Protein AF-A0AAE1J2C3-F1 (afdb_monomer)

Solvent-accessible surface area (backbone atoms only — not comparable to full-atom values): 15989 Å² total; per-residue (Å²): 109,57,70,60,51,38,52,48,49,71,73,50,38,67,84,69,58,49,72,70,58,52,49,53,52,50,54,53,38,38,56,50,36,50,54,48,58,43,59,73,35,45,70,59,51,30,70,77,40,58,77,40,72,83,44,54,66,62,52,50,53,54,50,50,51,51,34,48,44,38,51,52,32,48,52,50,47,45,72,58,40,37,78,80,40,54,82,55,47,73,79,35,46,66,30,46,56,54,26,58,37,89,63,40,55,61,68,46,23,22,52,32,44,42,51,49,43,52,43,48,74,79,42,46,86,80,44,63,95,39,40,80,53,49,63,58,52,28,44,60,37,19,75,49,89,47,39,64,26,24,19,31,14,26,42,35,52,20,50,39,35,67,37,81,82,29,56,81,81,58,55,47,65,64,54,47,49,30,46,47,51,44,53,72,71,42,58,92,45,72,57,28,36,30,20,41,32,20,32,52,28,16,53,49,30,30,57,70,62,39,42,92,62,53,92,57,86,63,55,55,63,53,47,62,68,60,52,72,49,83,71,30,49,70,32,15,25,52,43,48,42,55,60,46,50,49,70,77,66,66,42,53,79,77,46,43,97,44,72,68,45,48,55,48,50,52,53,38,52,54,50,53,64,72,45,62,80,60,38,48,48,73,68,43,52,51,49,49,53,58,49,50,56,57,58,74,67,53,132

Mean predicted aligned error: 8.45 Å

Nearest PDB structures (foldseek):
  6xte-assembly1_A  TM=6.755E-01  e=1.904E-06  Homo sapiens
  6xu2-assembly1_A  TM=6.650E-01  e=7.307E-06  Homo sapiens
  5xbk-assembly1_D  TM=5.784E-01  e=7.758E-04  Homo sapiens
  7z8r-assembly1_D  TM=4.787E-01  e=7.827E-03  Homo sapiens
  8cdj-assembly1_D  TM=4.056E-01  e=5.592E-03  Homo sapiens

Radius of gyration: 21.62 Å; Cα contacts (8 Å, |Δi|>4): 315; chains: 1; bounding box: 49×43×64 Å

Organism: NCBI:txid499986

Secondary structure (DSSP, 8-state):
-HHHHHHHHHHHGGGT--HHHHHHHHHHHHHHHHTTHHHHTHHHHHHHSGGGGG-HHHHHHHHHHHHHHHHHHHHHHHHHHGGGTHHHHHHHHHHHHHTTSTTS-HHHHHHHHHHHHHHHHH-GGG-GGGTTTHHHHHHHGGG-S-HHHHHHHHHHHHHHHHSTTS-TT--HHHHHHHHHHHHHT-SSSHHHHHHHHHHHHHHHHHHHH-GGG---TTHHHHHHHHPSP-S-HHHHHHHHHHHHHHHHTT-HHHH-SSHHHHHHHHHHHHHHHHSTTTSS-HHHHHHHHHHHHHHHT--

Sequence (299 aa):
MLKSLNACVQICGTKVLHAKLIKQIADQIKQILFQSSVFANMDKKVREEPWLWFRPESYKQELEEQIIQAASCLVTMITTLKSAFLPHIYELLPAIEALWGHECPDNVKAVAISIFNFLLSDYPQKLERYYDTYPMIVMDLCYSQSPQLQREAARGIGLCATHSKLMPNFDALVFLDGLNFVIDSGRQSEERAMAYDAVVSAFGKIIEYRRHMIHTPQMLPLRLKSLPLRNGFKEAKSANAQLGLPFERYDWDLLGRNDKSLSKAIKICKKILSIRDNLATDATIGLIKSWLSKVEAKP

Structure (mmCIF, N/CA/C/O backbone):
data_AF-A0AAE1J2C3-F1
#
_entry.id   AF-A0AAE1J2C3-F1
#
loop_
_atom_site.group_PDB
_atom_site.id
_atom_site.type_symbol
_atom_site.label_atom_id
_atom_site.label_alt_id
_atom_site.label_comp_id
_atom_site.label_asym_id
_atom_site.label_entity_id
_atom_site.label_seq_id
_atom_site.pdbx_PDB_ins_code
_atom_site.Cartn_x
_atom_site.Cartn_y
_atom_site.Cartn_z
_atom_site.occupancy
_atom_site.B_iso_or_equiv
_atom_site.auth_seq_id
_atom_site.auth_comp_id
_atom_site.auth_asym_id
_atom_site.auth_atom_id
_atom_site.pdbx_PDB_model_num
ATOM 1 N N . MET A 1 1 ? -0.501 -5.202 24.449 1.00 64.00 1 MET A N 1
ATOM 2 C CA . MET A 1 1 ? -1.167 -6.506 24.216 1.00 64.00 1 MET A CA 1
ATOM 3 C C . MET A 1 1 ? -1.189 -6.888 22.732 1.00 64.00 1 MET A C 1
ATOM 5 O O . MET A 1 1 ? -0.674 -7.949 22.404 1.00 64.00 1 MET A O 1
ATOM 9 N N . LEU A 1 2 ? -1.684 -6.031 21.823 1.00 77.25 2 LEU A N 1
ATOM 10 C CA . LEU A 1 2 ? -1.739 -6.318 20.373 1.00 77.25 2 LEU A CA 1
ATOM 11 C C . LEU A 1 2 ? -0.367 -6.586 19.732 1.00 77.25 2 LEU A C 1
ATOM 13 O O . LEU A 1 2 ? -0.240 -7.520 18.948 1.00 77.25 2 LEU A O 1
ATOM 17 N N . LYS A 1 3 ? 0.678 -5.835 20.114 1.00 76.44 3 LYS A N 1
ATOM 18 C CA . LYS A 1 3 ? 2.069 -6.096 19.682 1.00 76.44 3 LYS A CA 1
ATOM 19 C C . LYS A 1 3 ? 2.519 -7.532 20.010 1.00 76.44 3 LYS A C 1
ATOM 21 O O . LYS A 1 3 ? 3.082 -8.212 19.159 1.00 76.44 3 LYS A O 1
ATOM 26 N N . SER A 1 4 ? 2.210 -8.014 21.215 1.00 79.19 4 SER A N 1
ATOM 27 C CA . SER A 1 4 ? 2.535 -9.377 21.658 1.00 79.19 4 SER A CA 1
ATOM 28 C C . SER A 1 4 ? 1.715 -10.433 20.913 1.00 79.19 4 SER A C 1
ATOM 30 O O . SER A 1 4 ? 2.277 -11.431 20.479 1.00 79.19 4 SER A O 1
ATOM 32 N N . LEU A 1 5 ? 0.416 -10.189 20.692 1.00 79.88 5 LEU A N 1
ATOM 33 C CA . LEU A 1 5 ? -0.428 -11.074 19.882 1.00 79.88 5 LEU A CA 1
ATOM 34 C C . LEU A 1 5 ? 0.107 -11.196 18.450 1.00 79.88 5 LEU A C 1
ATOM 36 O O . LEU A 1 5 ? 0.192 -12.299 17.921 1.00 79.88 5 LEU A O 1
ATOM 40 N N . ASN A 1 6 ? 0.515 -10.077 17.847 1.00 80.69 6 ASN A N 1
ATOM 41 C CA . ASN A 1 6 ? 1.089 -10.044 16.505 1.00 80.69 6 ASN A CA 1
ATOM 42 C C . ASN A 1 6 ? 2.335 -10.947 16.406 1.00 80.69 6 ASN A C 1
ATOM 44 O O . ASN A 1 6 ? 2.418 -11.796 15.518 1.00 80.69 6 ASN A O 1
ATOM 48 N N . ALA A 1 7 ? 3.246 -10.847 17.380 1.00 79.38 7 ALA A N 1
ATOM 49 C CA . ALA A 1 7 ? 4.414 -11.724 17.469 1.00 79.38 7 ALA A CA 1
ATOM 50 C C . ALA A 1 7 ? 4.022 -13.203 17.652 1.00 79.38 7 ALA A C 1
ATOM 52 O O . ALA A 1 7 ? 4.566 -14.075 16.976 1.00 79.38 7 ALA A O 1
ATOM 53 N N . CYS A 1 8 ? 3.038 -13.501 18.507 1.00 80.00 8 CYS A N 1
ATOM 54 C CA . CYS A 1 8 ? 2.544 -14.867 18.691 1.00 80.00 8 CYS A CA 1
ATOM 55 C C . CYS A 1 8 ? 1.971 -15.454 17.394 1.00 80.00 8 CYS A C 1
ATOM 57 O O . CYS A 1 8 ? 2.268 -16.597 17.065 1.00 80.00 8 CYS A O 1
ATOM 59 N N . VAL A 1 9 ? 1.195 -14.683 16.627 1.00 80.69 9 VAL A N 1
ATOM 60 C CA . VAL A 1 9 ? 0.644 -15.135 15.338 1.00 80.69 9 VAL A CA 1
ATOM 61 C C . VAL A 1 9 ? 1.769 -15.478 14.360 1.00 80.69 9 VAL A C 1
ATOM 63 O O . VAL A 1 9 ? 1.703 -16.521 13.710 1.00 80.69 9 VAL A O 1
ATOM 66 N N . GLN A 1 10 ? 2.814 -14.645 14.281 1.00 80.19 10 GLN A N 1
ATOM 67 C CA . GLN A 1 10 ? 3.972 -14.891 13.411 1.00 80.19 10 GLN A CA 1
ATOM 68 C C . GLN A 1 10 ? 4.721 -16.178 13.776 1.00 80.19 10 GLN A C 1
ATOM 70 O O . GLN A 1 10 ? 5.149 -16.902 12.881 1.00 80.19 10 GLN A O 1
ATOM 75 N N . ILE A 1 11 ? 4.854 -16.479 15.072 1.00 80.25 11 ILE A N 1
ATOM 76 C CA . ILE A 1 11 ? 5.558 -17.674 15.560 1.00 80.25 11 ILE A CA 1
ATOM 77 C C . ILE A 1 11 ? 4.700 -18.934 15.390 1.00 80.25 11 ILE A C 1
ATOM 79 O O . ILE A 1 11 ? 5.178 -19.967 14.926 1.00 80.25 11 ILE A O 1
ATOM 83 N N . CYS A 1 12 ? 3.432 -18.870 15.791 1.00 76.31 12 CYS A N 1
ATOM 84 C CA . CYS A 1 12 ? 2.574 -20.044 15.914 1.00 76.31 12 CYS A CA 1
ATOM 85 C C . CYS A 1 12 ? 1.950 -20.495 14.582 1.00 76.31 12 CYS A C 1
ATOM 87 O O . CYS A 1 12 ? 1.648 -21.680 14.409 1.00 76.31 12 CYS A O 1
ATOM 89 N N . GLY A 1 13 ? 1.750 -19.569 13.639 1.00 70.19 13 GLY A N 1
ATOM 90 C CA . GLY A 1 13 ? 1.170 -19.857 12.330 1.00 70.19 13 GLY A CA 1
ATOM 91 C C . GLY A 1 13 ? -0.196 -20.558 12.385 1.00 70.19 13 GLY A C 1
ATOM 92 O O . GLY A 1 13 ? -0.950 -20.458 13.354 1.00 70.19 13 GLY A O 1
ATOM 93 N N . THR A 1 14 ? -0.519 -21.312 11.332 1.00 67.88 14 THR A N 1
ATOM 94 C CA . THR A 1 14 ? -1.789 -22.054 11.203 1.00 67.88 14 THR A CA 1
ATOM 95 C C . THR A 1 14 ? -1.879 -23.302 12.086 1.00 67.88 14 THR A C 1
ATOM 97 O O . THR A 1 14 ? -2.953 -23.884 12.199 1.00 67.88 14 THR A O 1
ATOM 100 N N . LYS A 1 15 ? -0.778 -23.738 12.716 1.00 66.50 15 LYS A N 1
ATOM 101 C CA . LYS A 1 15 ? -0.728 -25.002 13.474 1.00 66.50 15 LYS A CA 1
ATOM 102 C C . LYS A 1 15 ? -1.338 -24.912 14.876 1.00 66.50 15 LYS A C 1
ATOM 104 O O . LYS A 1 15 ? -1.680 -25.943 15.441 1.00 66.50 15 LYS A O 1
ATOM 109 N N . VAL A 1 16 ? -1.467 -23.707 15.433 1.00 69.56 16 VAL A N 1
ATOM 110 C CA . VAL A 1 16 ? -1.933 -23.489 16.820 1.00 69.56 16 VAL A CA 1
ATOM 111 C C . VAL A 1 16 ? -3.261 -22.724 16.866 1.00 69.56 16 VAL A C 1
ATOM 113 O O . VAL A 1 16 ? -4.071 -22.915 17.775 1.00 69.56 16 VAL A O 1
ATOM 116 N N . LEU A 1 17 ? -3.516 -21.865 15.876 1.00 78.12 17 LEU A N 1
ATOM 117 C CA . LEU A 1 17 ? -4.711 -21.027 15.823 1.00 78.12 17 LEU A CA 1
ATOM 118 C C . LEU A 1 17 ? -5.870 -21.790 15.171 1.00 78.12 17 LEU A C 1
ATOM 120 O O . LEU A 1 17 ? -5.942 -21.928 13.953 1.00 78.12 17 LEU A O 1
ATOM 124 N N . HIS A 1 18 ? -6.794 -22.281 15.993 1.00 82.38 18 HIS A N 1
ATOM 125 C CA . HIS A 1 18 ? -8.026 -22.922 15.534 1.00 82.38 18 HIS A CA 1
ATOM 126 C C . HIS A 1 18 ? -9.101 -21.878 15.174 1.00 82.38 18 HIS A C 1
ATOM 128 O O . HIS A 1 18 ? -9.080 -20.745 15.657 1.00 82.38 18 HIS A O 1
ATOM 134 N N . ALA A 1 19 ? -10.079 -22.269 14.348 1.00 84.56 19 ALA A N 1
ATOM 135 C CA . ALA A 1 19 ? -11.050 -21.358 13.724 1.00 84.56 19 ALA A CA 1
ATOM 136 C C . ALA A 1 19 ? -11.801 -20.438 14.709 1.00 84.56 19 ALA A C 1
ATOM 138 O O . ALA A 1 19 ? -12.018 -19.264 14.418 1.00 84.56 19 ALA A O 1
ATOM 139 N N . LYS A 1 20 ? -12.159 -20.941 15.900 1.00 87.31 20 LYS A N 1
ATOM 140 C CA . LYS A 1 20 ? -12.839 -20.144 16.936 1.00 87.31 20 LYS A CA 1
ATOM 141 C C . LYS A 1 20 ? -11.983 -18.966 17.410 1.00 87.31 20 LYS A C 1
ATOM 143 O O . LYS A 1 20 ? -12.488 -17.852 17.500 1.00 87.31 20 LYS A O 1
ATOM 148 N N . LEU A 1 21 ? -10.701 -19.207 17.680 1.00 87.06 21 LEU A N 1
ATOM 149 C CA . LEU A 1 21 ? -9.776 -18.172 18.134 1.00 87.06 21 LEU A CA 1
ATOM 150 C C . LEU A 1 21 ? -9.480 -17.163 17.018 1.00 87.06 21 LEU A C 1
ATOM 152 O O . LEU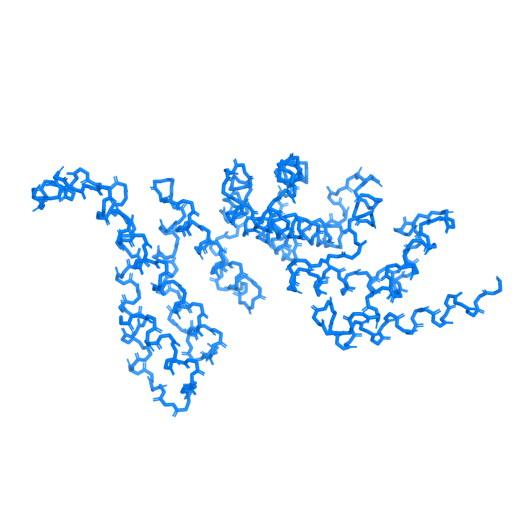 A 1 21 ? -9.452 -15.964 17.274 1.00 87.06 21 LEU A O 1
ATOM 156 N N . ILE A 1 22 ? -9.337 -17.632 15.773 1.00 87.88 22 ILE A N 1
ATOM 157 C CA . ILE A 1 22 ? -9.179 -16.755 14.603 1.00 87.88 22 ILE A CA 1
ATOM 158 C C . ILE A 1 22 ? -10.358 -15.783 14.497 1.00 87.88 22 ILE A C 1
ATOM 160 O O . ILE A 1 22 ? -10.146 -14.579 14.356 1.00 87.88 22 ILE A O 1
ATOM 164 N N . LYS A 1 23 ? -11.588 -16.296 14.625 1.00 90.19 23 LYS A N 1
ATOM 165 C CA . LYS A 1 23 ? -12.796 -15.472 14.606 1.00 90.19 23 LYS A CA 1
ATOM 166 C C . LYS A 1 23 ? -12.813 -14.455 15.750 1.00 90.19 23 LYS A C 1
ATOM 168 O O . LYS A 1 23 ? -13.043 -13.282 15.500 1.00 90.19 23 LYS A O 1
ATOM 173 N N . GLN A 1 24 ? -12.507 -14.874 16.978 1.00 90.38 24 GLN A N 1
ATOM 174 C CA . GLN A 1 24 ? -12.466 -13.966 18.133 1.00 90.38 24 GLN A CA 1
ATOM 175 C C . GLN A 1 24 ? -11.455 -12.828 17.950 1.00 90.38 24 GLN A C 1
ATOM 177 O O . GLN A 1 24 ? -11.756 -11.681 18.273 1.00 90.38 24 GLN A O 1
ATOM 182 N N . ILE A 1 25 ? -10.272 -13.129 17.406 1.00 89.62 25 ILE A N 1
ATOM 183 C CA . ILE A 1 25 ? -9.263 -12.110 17.099 1.00 89.62 25 ILE A CA 1
ATOM 184 C C . ILE A 1 25 ? -9.780 -11.164 16.009 1.00 89.62 25 ILE A C 1
ATOM 186 O O . ILE A 1 25 ? -9.649 -9.951 16.149 1.00 89.62 25 ILE A O 1
ATOM 190 N N . ALA A 1 26 ? -10.394 -11.694 14.946 1.00 91.50 26 ALA A N 1
ATOM 191 C CA . ALA A 1 26 ? -10.982 -10.875 13.888 1.00 91.50 26 ALA A CA 1
ATOM 192 C C . ALA A 1 26 ? -12.079 -9.939 14.430 1.00 91.50 26 ALA A C 1
ATOM 194 O O . ALA A 1 26 ? -12.071 -8.753 14.108 1.00 91.50 26 ALA A O 1
ATOM 195 N N . ASP A 1 27 ? -12.960 -10.436 15.301 1.00 92.81 27 ASP A N 1
ATOM 196 C CA . ASP A 1 27 ? -14.026 -9.649 15.931 1.00 92.81 27 ASP A CA 1
ATOM 197 C C . ASP A 1 27 ? -13.460 -8.522 16.812 1.00 92.81 27 ASP A C 1
ATOM 199 O O . ASP A 1 27 ? -13.941 -7.389 16.760 1.00 92.81 27 ASP A O 1
ATOM 203 N N . GLN A 1 28 ? -12.399 -8.792 17.579 1.00 92.19 28 GLN A N 1
ATOM 204 C CA . GLN A 1 28 ? -11.732 -7.769 18.392 1.00 92.19 28 GLN A CA 1
ATOM 205 C C . GLN A 1 28 ? -11.022 -6.717 17.539 1.00 92.19 28 GLN A C 1
ATOM 207 O O . GLN A 1 28 ? -11.162 -5.522 17.797 1.00 92.19 28 GLN A O 1
ATOM 212 N N . ILE A 1 29 ? -10.297 -7.137 16.496 1.00 93.25 29 ILE A N 1
ATOM 213 C CA . ILE A 1 29 ? -9.680 -6.211 15.539 1.00 93.25 29 ILE A CA 1
ATOM 214 C C . ILE A 1 29 ? -10.763 -5.317 14.938 1.00 93.25 29 ILE A C 1
ATOM 216 O O . ILE A 1 29 ? -10.628 -4.098 14.959 1.00 93.25 29 ILE A O 1
ATOM 220 N N . LYS A 1 30 ? -11.868 -5.905 14.468 1.00 94.19 30 LYS A N 1
ATOM 221 C CA . LYS A 1 30 ? -13.004 -5.176 13.897 1.00 94.19 30 LYS A CA 1
ATOM 222 C C . LYS A 1 30 ? -13.529 -4.097 14.842 1.00 94.19 30 LYS A C 1
ATOM 224 O O . LYS A 1 30 ? -13.723 -2.964 14.411 1.00 94.19 30 LYS A O 1
ATOM 229 N N . GLN A 1 31 ? -13.742 -4.436 16.115 1.00 93.88 31 GLN A N 1
ATOM 230 C CA . GLN A 1 31 ? -14.214 -3.485 17.124 1.00 93.88 31 GLN A CA 1
ATOM 231 C C . GLN A 1 31 ? -13.257 -2.303 17.293 1.00 93.88 31 GLN A C 1
ATOM 233 O O . GLN A 1 31 ? -13.716 -1.164 17.319 1.00 93.88 31 GLN A O 1
ATOM 238 N N . ILE A 1 32 ? -11.948 -2.559 17.352 1.00 94.56 32 ILE A N 1
ATOM 239 C CA . ILE A 1 32 ? -10.935 -1.502 17.482 1.00 94.56 32 ILE A CA 1
ATOM 240 C C . ILE A 1 32 ? -10.923 -0.610 16.237 1.00 94.56 32 ILE A C 1
ATOM 242 O O . ILE A 1 32 ? -10.939 0.609 16.359 1.00 94.56 32 ILE A O 1
ATOM 246 N N . LEU A 1 33 ? -10.957 -1.188 15.031 1.00 94.69 33 LEU A N 1
ATOM 247 C CA . LEU A 1 33 ? -10.963 -0.402 13.792 1.00 94.69 33 LEU A CA 1
ATOM 248 C C . LEU A 1 33 ? -12.193 0.516 13.687 1.00 94.69 33 LEU A C 1
ATOM 250 O O . LEU A 1 33 ? -12.074 1.648 13.220 1.00 94.69 33 LEU A O 1
ATOM 254 N N . PHE A 1 34 ? -13.358 0.082 14.180 1.00 93.81 34 PHE A N 1
ATOM 255 C CA . PHE A 1 34 ? -14.555 0.930 14.224 1.00 93.81 34 PHE A CA 1
ATOM 256 C C . PHE A 1 34 ? -14.435 2.133 15.160 1.00 93.81 34 PHE A C 1
ATOM 258 O O . PHE A 1 34 ? -15.178 3.097 14.989 1.00 93.81 34 PHE A O 1
ATOM 265 N N . GLN A 1 35 ? -13.486 2.139 16.097 1.00 93.00 35 GLN A N 1
ATOM 266 C CA . GLN A 1 35 ? -13.240 3.314 16.932 1.00 93.00 35 GLN A CA 1
ATOM 267 C C . GLN A 1 35 ? -12.685 4.501 16.127 1.00 93.00 35 GLN A C 1
ATOM 269 O O . GLN A 1 35 ? -12.738 5.627 16.611 1.00 93.00 35 GLN A O 1
ATOM 274 N N . SER A 1 36 ? -12.254 4.302 14.875 1.00 91.69 36 SER A N 1
ATOM 275 C CA . SER A 1 36 ? -11.912 5.397 13.951 1.00 91.69 36 SER A CA 1
ATOM 276 C C . SER A 1 36 ? -13.032 6.424 13.768 1.00 91.69 36 SER A C 1
ATOM 278 O O . SER A 1 36 ? -12.753 7.605 13.569 1.00 91.69 36 SER A O 1
ATOM 280 N N . SER A 1 37 ? -14.304 6.034 13.926 1.00 91.31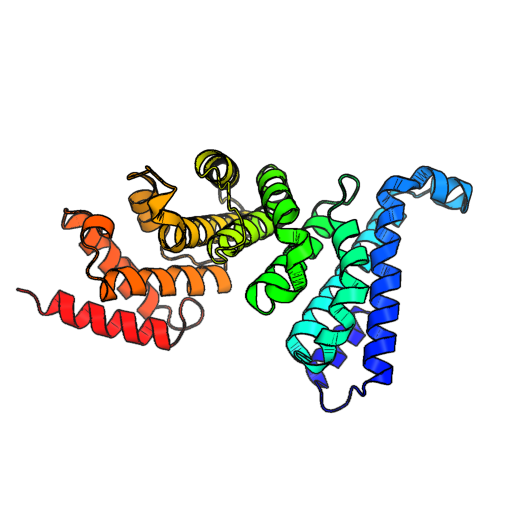 37 SER A N 1
ATOM 281 C CA . SER A 1 37 ? -15.427 6.977 13.866 1.00 91.31 37 SER A CA 1
ATOM 282 C C . SER A 1 37 ? -15.355 8.066 14.941 1.00 91.31 37 SER A C 1
ATOM 284 O O . SER A 1 37 ? -16.024 9.091 14.815 1.00 91.31 37 SER A O 1
ATOM 286 N N . VAL A 1 38 ? -14.579 7.853 16.010 1.00 91.00 38 VAL A N 1
ATOM 287 C CA . VAL A 1 38 ? -14.370 8.840 17.074 1.00 91.00 38 VAL A CA 1
ATOM 288 C C . VAL A 1 38 ? -13.601 10.057 16.563 1.00 91.00 38 VAL A C 1
ATOM 290 O O . VAL A 1 38 ? -13.899 11.157 17.018 1.00 91.00 38 VAL A O 1
ATOM 293 N N . PHE A 1 39 ? -12.711 9.915 15.570 1.00 91.19 39 PHE A N 1
ATOM 294 C CA . PHE A 1 39 ? -12.017 11.069 14.981 1.00 91.19 39 PHE A CA 1
ATOM 295 C C . PHE A 1 39 ? -13.005 12.100 14.419 1.00 91.19 39 PHE A C 1
ATOM 297 O O . PHE A 1 39 ? -12.871 13.287 14.703 1.00 91.19 39 PHE A O 1
ATOM 304 N N . ALA A 1 40 ? -14.054 11.634 13.733 1.00 88.94 40 ALA A N 1
ATOM 305 C CA . ALA A 1 40 ? -15.118 12.481 13.187 1.00 88.94 40 ALA A CA 1
ATOM 306 C C . ALA A 1 40 ? -16.164 12.928 14.226 1.00 88.94 40 ALA A C 1
ATOM 308 O O . ALA A 1 40 ? -16.915 13.867 13.989 1.00 88.94 40 ALA A O 1
ATOM 309 N N . ASN A 1 41 ? -16.258 12.240 15.367 1.00 91.25 41 ASN A N 1
ATOM 310 C CA . ASN A 1 41 ? -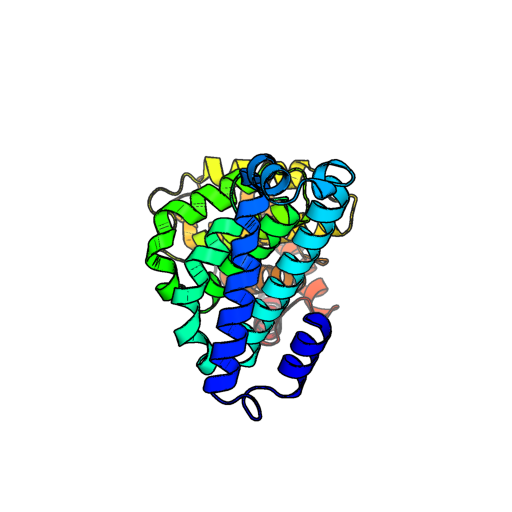17.314 12.444 16.363 1.00 91.25 41 ASN A CA 1
ATOM 311 C C . ASN A 1 41 ? -16.753 12.821 17.740 1.00 91.25 41 ASN A C 1
ATOM 313 O O . ASN A 1 41 ? -17.365 12.509 18.766 1.00 91.25 41 ASN A O 1
ATOM 317 N N . MET A 1 42 ? -15.597 13.488 17.777 1.00 88.81 42 MET A N 1
ATOM 318 C CA . MET A 1 42 ? -14.905 13.789 19.031 1.00 88.81 42 MET A CA 1
ATOM 319 C C . MET A 1 42 ? -15.783 14.611 19.982 1.00 88.81 42 MET A C 1
ATOM 321 O O . MET A 1 42 ? -15.840 14.310 21.169 1.00 88.81 42 MET A O 1
ATOM 325 N N . ASP A 1 43 ? -16.563 15.562 19.467 1.00 89.19 43 ASP A N 1
ATOM 326 C CA . ASP A 1 43 ? -17.493 16.354 20.283 1.00 89.19 43 ASP A CA 1
ATOM 327 C C . ASP A 1 43 ? -18.557 15.491 20.963 1.00 89.19 43 ASP A C 1
ATOM 329 O O . ASP A 1 43 ? -18.917 15.712 22.120 1.00 89.19 43 ASP A O 1
ATOM 333 N N . LYS A 1 44 ? -19.069 14.480 20.252 1.00 91.50 44 LYS A N 1
ATOM 334 C CA . LYS A 1 44 ? -20.006 13.515 20.831 1.00 91.50 44 LYS A CA 1
ATOM 335 C C . LYS A 1 44 ? -19.313 12.701 21.922 1.00 91.50 44 LYS A C 1
ATOM 337 O O . LYS A 1 44 ? -19.890 12.527 22.990 1.00 91.50 44 LYS A O 1
ATOM 342 N N . LYS A 1 45 ? -18.072 12.272 21.682 1.00 90.94 45 LYS A N 1
ATOM 343 C CA . LYS A 1 45 ? -17.287 11.503 22.649 1.00 90.94 45 LYS A CA 1
ATOM 344 C C . LYS A 1 45 ? -16.983 12.306 23.916 1.00 90.94 45 LYS A C 1
ATOM 346 O O . LYS A 1 45 ? -17.141 11.779 25.008 1.00 90.94 45 LYS A O 1
ATOM 351 N N . VAL A 1 46 ? -16.640 13.588 23.789 1.00 91.38 46 VAL A N 1
ATOM 352 C CA . VAL A 1 46 ? -16.433 14.498 24.929 1.00 91.38 46 VAL A CA 1
ATOM 353 C C . VAL A 1 46 ? -17.731 14.719 25.711 1.00 91.38 46 VAL A C 1
ATOM 355 O O . VAL A 1 46 ? -17.692 14.812 26.932 1.00 91.38 46 VAL A O 1
ATOM 358 N N . ARG A 1 47 ? -18.897 14.760 25.052 1.00 92.00 47 ARG A N 1
ATOM 359 C CA . ARG A 1 47 ? -20.189 14.817 25.765 1.00 92.00 47 ARG A CA 1
ATOM 360 C C . ARG A 1 47 ? -20.467 13.554 26.584 1.00 92.00 47 ARG A C 1
ATOM 362 O O . ARG A 1 47 ? -20.989 13.661 27.688 1.00 92.00 47 ARG A O 1
ATOM 369 N N . GLU A 1 48 ? -20.145 12.381 26.043 1.00 92.44 48 GLU A N 1
ATOM 370 C CA . GLU A 1 48 ? -20.324 11.090 26.726 1.00 92.44 48 GLU A CA 1
ATOM 371 C C . GLU A 1 48 ? -19.304 10.885 27.856 1.00 92.44 48 GLU A C 1
ATOM 373 O O . GLU A 1 48 ? -19.634 10.340 28.908 1.00 92.44 48 GLU A O 1
ATOM 378 N N . GLU A 1 49 ? -18.075 11.360 27.662 1.00 91.44 49 GLU A N 1
ATOM 379 C CA . GLU A 1 49 ? -16.961 11.243 28.600 1.00 91.44 49 GLU A CA 1
ATOM 380 C C . GLU A 1 49 ? -16.335 12.626 28.853 1.00 91.44 49 GLU A C 1
ATOM 382 O O . GLU A 1 49 ? -15.285 12.946 28.289 1.00 91.44 49 GLU A O 1
ATOM 387 N N . PRO A 1 50 ? -16.947 13.460 29.724 1.00 91.56 50 PRO A N 1
ATOM 388 C CA . PRO A 1 50 ? -16.533 14.848 29.919 1.00 91.56 50 PRO A CA 1
ATOM 389 C C . PRO A 1 50 ? -15.047 15.009 30.220 1.00 91.56 50 PRO A C 1
ATOM 391 O O . PRO A 1 50 ? -14.408 15.877 29.651 1.00 91.56 50 PRO A O 1
ATOM 394 N N . TRP A 1 51 ? -14.447 14.141 31.034 1.00 88.19 51 TRP A N 1
ATOM 395 C CA . TRP A 1 51 ? -13.024 14.217 31.388 1.00 88.19 51 TRP A CA 1
ATOM 396 C C . TRP A 1 51 ? -12.059 14.250 30.178 1.00 88.19 51 TRP A C 1
ATOM 398 O O . TRP A 1 51 ? -10.934 14.730 30.317 1.00 88.19 51 TRP A O 1
ATOM 408 N N . LEU A 1 52 ? -12.482 13.815 28.984 1.00 89.88 52 LEU A N 1
ATOM 409 C CA . LEU A 1 52 ? -11.694 13.931 27.754 1.00 89.88 52 LEU A CA 1
ATOM 410 C C . LEU A 1 52 ? -11.452 15.377 27.312 1.00 89.88 52 LEU A C 1
ATOM 412 O O . LEU A 1 52 ? -10.462 15.624 26.624 1.00 89.88 52 LEU A O 1
ATOM 416 N N . TRP A 1 53 ? -12.293 16.339 27.717 1.00 87.75 53 TRP A N 1
ATOM 417 C CA . TRP A 1 53 ? -12.112 17.752 27.359 1.00 87.75 53 TRP A CA 1
ATOM 418 C C . TRP A 1 53 ? -10.747 18.293 27.806 1.00 87.75 53 TRP A C 1
ATOM 420 O O . TRP A 1 53 ? -10.193 19.175 27.155 1.00 87.75 53 TRP A O 1
ATOM 430 N N . PHE A 1 54 ? -10.175 17.733 28.878 1.00 89.50 54 PHE A N 1
ATOM 431 C CA . PHE A 1 54 ? -8.867 18.125 29.397 1.00 89.50 54 PHE A CA 1
ATOM 432 C C . PHE A 1 54 ? -7.691 17.626 28.545 1.00 89.50 54 PHE A C 1
ATOM 434 O O . PHE A 1 54 ? -6.608 18.205 28.617 1.00 89.50 54 PHE A O 1
ATOM 441 N N . ARG A 1 55 ? -7.852 16.521 27.797 1.00 90.62 55 ARG A N 1
ATOM 442 C CA . ARG A 1 55 ? -6.766 15.867 27.036 1.00 90.62 55 ARG A CA 1
ATOM 443 C C . ARG A 1 55 ? -7.243 15.236 25.716 1.00 90.62 55 ARG A C 1
ATOM 445 O O . ARG A 1 55 ? -6.953 14.063 25.465 1.00 90.62 55 ARG A O 1
ATOM 452 N N . PRO A 1 56 ? -7.929 15.988 24.840 1.00 87.00 56 PRO A N 1
ATOM 453 C CA . PRO A 1 56 ? -8.488 15.425 23.615 1.00 87.00 56 PRO A CA 1
ATOM 454 C C . PRO A 1 56 ? -7.397 14.906 22.668 1.00 87.00 56 PRO A C 1
ATOM 456 O O . PRO A 1 56 ? -7.574 13.866 22.043 1.00 87.00 56 PRO A O 1
ATOM 459 N N . GLU A 1 57 ? -6.251 15.589 22.603 1.00 89.38 57 GLU A N 1
ATOM 460 C CA . GLU A 1 57 ? -5.155 15.225 21.701 1.00 89.38 57 GLU A CA 1
ATOM 461 C C . GLU A 1 57 ? -4.420 13.953 22.143 1.00 89.38 57 GLU A C 1
ATOM 463 O O . GLU A 1 57 ? -4.179 13.068 21.329 1.00 89.38 57 GLU A O 1
ATOM 468 N N . SER A 1 58 ? -4.147 13.808 23.446 1.00 91.69 58 SER A N 1
ATOM 469 C CA . SER A 1 58 ? -3.547 12.583 24.004 1.00 91.69 58 SER A CA 1
ATOM 470 C C . SER A 1 58 ? -4.420 11.367 23.705 1.00 91.69 58 SER A C 1
ATOM 472 O O . SER A 1 58 ? -3.923 10.329 23.283 1.00 91.69 58 SER A O 1
ATOM 474 N N . TYR A 1 59 ? -5.737 11.514 23.868 1.00 92.25 59 TYR A N 1
ATOM 475 C CA . TYR A 1 59 ? -6.679 10.443 23.572 1.00 92.25 59 TYR A CA 1
ATOM 476 C C . TYR A 1 59 ? -6.698 10.084 22.082 1.00 92.25 59 TYR A C 1
ATOM 478 O O . TYR A 1 59 ? -6.692 8.904 21.736 1.00 92.25 59 TYR A O 1
ATOM 486 N N . LYS A 1 60 ? -6.682 11.085 21.188 1.00 91.62 60 LYS A N 1
ATOM 487 C CA . LYS A 1 60 ? -6.593 10.852 19.738 1.00 91.62 60 LYS A CA 1
ATOM 488 C C . LYS A 1 60 ? -5.317 10.100 19.364 1.00 91.62 60 LYS A C 1
ATOM 490 O O . LYS A 1 60 ? -5.406 9.145 18.603 1.00 91.62 60 LYS A O 1
ATOM 495 N N . GLN A 1 61 ? -4.172 10.475 19.935 1.00 93.25 61 GLN A N 1
ATOM 496 C CA . GLN A 1 61 ? -2.888 9.809 19.692 1.00 93.25 61 GLN A CA 1
ATOM 497 C C . GLN A 1 61 ? -2.883 8.356 20.190 1.00 93.25 61 GLN A C 1
ATOM 499 O O . GLN A 1 61 ? -2.435 7.454 19.484 1.00 93.25 61 GLN A O 1
ATOM 504 N N . GLU A 1 62 ? -3.422 8.099 21.383 1.00 93.19 62 GLU A N 1
ATOM 505 C CA . GLU A 1 62 ? -3.551 6.738 21.915 1.00 93.19 62 GLU A CA 1
ATOM 506 C C . GLU A 1 62 ? -4.485 5.876 21.055 1.00 93.19 62 GLU A C 1
ATOM 508 O O . GLU A 1 62 ? -4.184 4.714 20.771 1.00 93.19 62 GLU A O 1
ATOM 513 N N . LEU A 1 63 ? -5.608 6.447 20.614 1.00 94.00 63 LEU A N 1
ATOM 514 C CA . LEU A 1 63 ? -6.563 5.786 19.731 1.00 94.00 63 LEU A CA 1
ATOM 515 C C . LEU A 1 63 ? -5.939 5.469 18.364 1.00 94.00 63 LEU A C 1
ATOM 517 O O . LEU A 1 63 ? -6.073 4.356 17.855 1.00 94.00 63 LEU A O 1
ATOM 521 N N . GLU A 1 64 ? -5.228 6.433 17.789 1.00 95.00 64 GLU A N 1
ATOM 522 C CA . GLU A 1 64 ? -4.464 6.293 16.555 1.00 95.00 64 GLU A CA 1
ATOM 523 C C . GLU A 1 64 ? -3.453 5.143 16.653 1.00 95.00 64 GLU A C 1
ATOM 525 O O . GLU A 1 64 ? -3.458 4.248 15.802 1.00 95.00 64 GLU A O 1
ATOM 530 N N . GLU A 1 65 ? -2.654 5.082 17.726 1.00 94.31 65 GLU A N 1
ATOM 531 C CA . GLU A 1 65 ? -1.698 3.989 17.926 1.00 94.31 65 GLU A CA 1
ATOM 532 C C . GLU A 1 65 ? -2.406 2.628 18.056 1.00 94.31 65 GLU A C 1
ATOM 534 O O . GLU A 1 65 ? -1.961 1.635 17.471 1.00 94.31 65 GLU A O 1
ATOM 539 N N . GLN A 1 66 ? -3.524 2.558 18.785 1.00 94.38 66 GLN A N 1
ATOM 540 C CA . GLN A 1 66 ? -4.296 1.321 18.935 1.00 94.38 66 GLN A CA 1
ATOM 541 C C . GLN A 1 66 ? -4.845 0.815 17.598 1.00 94.38 66 GLN A C 1
ATOM 543 O O . GLN A 1 66 ? -4.713 -0.376 17.292 1.00 94.38 66 GLN A O 1
ATOM 548 N N . ILE A 1 67 ? -5.401 1.709 16.778 1.00 95.19 67 ILE A N 1
ATOM 549 C CA . ILE A 1 67 ? -5.915 1.383 15.443 1.00 95.19 67 ILE A CA 1
ATOM 550 C C . ILE A 1 67 ? -4.781 0.883 14.544 1.00 95.19 67 ILE A C 1
ATOM 552 O O . ILE A 1 67 ? -4.915 -0.164 13.906 1.00 95.19 67 ILE A O 1
ATOM 556 N N . ILE A 1 68 ? -3.635 1.569 14.539 1.00 93.62 68 ILE A N 1
ATOM 557 C CA . ILE A 1 68 ? -2.463 1.178 13.744 1.00 93.62 68 ILE A CA 1
ATOM 558 C C . ILE A 1 68 ? -1.943 -0.198 14.169 1.00 93.62 68 ILE A C 1
ATOM 560 O O . ILE A 1 68 ? -1.637 -1.038 13.319 1.00 93.62 68 ILE A O 1
ATOM 564 N N . GLN A 1 69 ? -1.880 -0.478 15.473 1.00 92.38 69 GLN A N 1
ATOM 565 C CA . GLN A 1 69 ? -1.468 -1.788 15.980 1.00 92.38 69 GLN A CA 1
ATOM 566 C C . GLN A 1 69 ? -2.456 -2.897 15.594 1.00 92.38 69 GLN A C 1
ATOM 568 O O . GLN A 1 69 ? -2.025 -3.982 15.191 1.00 92.38 69 GLN A O 1
ATOM 573 N N . ALA A 1 70 ? -3.763 -2.644 15.694 1.00 93.56 70 ALA A N 1
ATOM 574 C CA . ALA A 1 70 ? -4.794 -3.606 15.307 1.00 93.56 70 ALA A CA 1
ATOM 575 C C . ALA A 1 70 ? -4.734 -3.914 13.806 1.00 93.56 70 ALA A C 1
ATOM 577 O O . ALA A 1 70 ? -4.758 -5.076 13.399 1.00 93.56 70 ALA A O 1
ATOM 578 N N . ALA A 1 71 ? -4.569 -2.884 12.982 1.00 91.75 71 ALA A N 1
ATOM 579 C CA . ALA A 1 71 ? -4.444 -3.025 11.544 1.00 91.75 71 ALA A CA 1
ATOM 580 C C . ALA A 1 71 ? -3.121 -3.705 11.124 1.00 91.75 71 ALA A C 1
ATOM 582 O O . ALA A 1 71 ? -3.112 -4.545 10.226 1.00 91.75 71 ALA A O 1
ATOM 583 N N . SER A 1 72 ? -2.013 -3.448 11.826 1.00 89.25 72 SER A N 1
ATOM 584 C CA . SER A 1 72 ? -0.762 -4.203 11.656 1.00 89.25 72 SER A CA 1
ATOM 585 C C . SER A 1 72 ? -0.945 -5.692 11.983 1.00 89.25 72 SER A C 1
ATOM 587 O O . SER A 1 72 ? -0.487 -6.559 11.236 1.00 89.25 72 SER A O 1
ATOM 589 N N . CYS A 1 73 ? -1.668 -6.004 13.065 1.00 90.00 73 CYS A N 1
ATOM 590 C CA . CYS A 1 73 ? -2.012 -7.379 13.419 1.00 90.00 73 CYS A CA 1
ATOM 591 C C . CYS A 1 73 ? -2.880 -8.037 12.334 1.00 90.00 73 CYS A C 1
ATOM 593 O O . CYS A 1 73 ? -2.622 -9.179 11.960 1.00 90.00 73 CYS A O 1
ATOM 595 N N . LEU A 1 74 ? -3.840 -7.302 11.764 1.00 90.81 74 LEU A N 1
ATOM 596 C CA . LEU A 1 74 ? -4.658 -7.769 10.646 1.00 90.81 74 LEU A CA 1
ATOM 597 C C . LEU A 1 74 ? -3.811 -8.152 9.425 1.00 90.81 74 LEU A C 1
ATOM 599 O O . LEU A 1 74 ? -3.994 -9.241 8.884 1.00 90.81 74 LEU A O 1
ATOM 603 N N . VAL A 1 75 ? -2.857 -7.308 9.016 1.00 87.69 75 VAL A N 1
ATOM 604 C CA . VAL A 1 75 ? -1.943 -7.628 7.902 1.00 87.69 75 VAL A CA 1
ATOM 605 C C . VAL A 1 75 ? -1.197 -8.932 8.178 1.00 87.69 75 VAL A C 1
ATOM 607 O O . VAL A 1 75 ? -1.191 -9.825 7.330 1.00 87.69 75 VAL A O 1
ATOM 610 N N . THR A 1 76 ? -0.634 -9.089 9.379 1.00 87.50 76 THR A N 1
ATOM 611 C CA . THR A 1 76 ? 0.038 -10.333 9.773 1.00 87.50 76 THR A CA 1
ATOM 612 C C . THR A 1 76 ? -0.901 -11.532 9.689 1.00 87.50 76 THR A C 1
ATOM 614 O O . THR A 1 76 ? -0.528 -12.553 9.111 1.00 87.50 76 THR A O 1
ATOM 617 N N . MET A 1 77 ? -2.119 -11.423 10.226 1.00 87.25 77 MET A N 1
ATOM 618 C CA . MET A 1 77 ? -3.114 -12.498 10.188 1.00 87.25 77 MET A CA 1
ATOM 619 C C . MET A 1 77 ? -3.397 -12.929 8.747 1.00 87.25 77 MET A C 1
ATOM 621 O O . MET A 1 77 ? -3.326 -14.120 8.446 1.00 87.25 77 MET A O 1
ATOM 625 N N . ILE A 1 78 ? -3.623 -11.976 7.837 1.00 86.94 78 ILE A N 1
ATOM 626 C CA . ILE A 1 78 ? -3.859 -12.270 6.419 1.00 86.94 78 ILE A CA 1
ATOM 627 C C . ILE A 1 78 ? -2.632 -12.967 5.802 1.00 86.94 78 ILE A C 1
ATOM 629 O O . ILE A 1 78 ? -2.782 -13.991 5.133 1.00 86.94 78 ILE A O 1
ATOM 633 N N . THR A 1 79 ? -1.415 -12.467 6.047 1.00 85.00 79 THR A N 1
ATOM 634 C CA . THR A 1 79 ? -0.187 -13.033 5.452 1.00 85.00 79 THR A CA 1
ATOM 635 C C . THR A 1 79 ? 0.161 -14.429 5.967 1.00 85.00 79 THR A C 1
ATOM 637 O O . THR A 1 79 ? 0.626 -15.276 5.200 1.00 85.00 79 THR A O 1
ATOM 640 N N . THR A 1 80 ? -0.064 -14.675 7.257 1.00 86.31 80 THR A N 1
ATOM 641 C CA . THR A 1 80 ? 0.368 -15.895 7.943 1.00 86.31 80 THR A CA 1
ATOM 642 C C . THR A 1 80 ? -0.668 -17.003 7.803 1.00 86.31 80 THR A C 1
ATOM 644 O O . THR A 1 80 ? -0.314 -18.156 7.563 1.00 86.31 80 THR A O 1
ATOM 647 N N . LEU A 1 81 ? -1.953 -16.664 7.929 1.00 85.06 81 LEU A N 1
ATOM 648 C CA . LEU A 1 81 ? -3.044 -17.638 7.902 1.00 85.06 81 LEU A CA 1
ATOM 649 C C . LEU A 1 81 ? -3.621 -17.846 6.499 1.00 85.06 81 LEU A C 1
ATOM 651 O O . LEU A 1 81 ? -4.213 -18.895 6.238 1.00 85.06 81 LEU A O 1
ATOM 655 N N . LYS A 1 82 ? -3.428 -16.883 5.585 1.00 85.25 82 LYS A N 1
ATOM 656 C CA . LYS A 1 82 ? -3.841 -16.955 4.176 1.00 85.25 82 LYS A CA 1
ATOM 657 C C . LYS A 1 82 ? -5.299 -17.409 4.039 1.00 85.25 82 LYS A C 1
ATOM 659 O O . LYS A 1 82 ? -6.203 -16.745 4.546 1.00 85.25 82 LYS A O 1
ATOM 664 N N . SER A 1 83 ? -5.532 -18.559 3.402 1.00 82.12 83 SER A N 1
ATOM 665 C CA . SER A 1 83 ? -6.863 -19.115 3.144 1.00 82.12 83 SER A CA 1
ATOM 666 C C . SER A 1 83 ? -7.707 -19.295 4.406 1.00 82.12 83 SER A C 1
ATOM 668 O O . SER A 1 83 ? -8.919 -19.113 4.334 1.00 82.12 83 SER A O 1
ATOM 670 N N . ALA A 1 84 ? -7.095 -19.574 5.562 1.00 84.38 84 ALA A N 1
ATOM 671 C CA . ALA A 1 84 ? -7.818 -19.747 6.821 1.00 84.38 84 ALA A CA 1
ATOM 672 C C . ALA A 1 84 ? -8.424 -18.438 7.358 1.00 84.38 84 ALA A C 1
ATOM 674 O O . ALA A 1 84 ? -9.397 -18.482 8.105 1.00 84.38 84 ALA A O 1
ATOM 675 N N . PHE A 1 85 ? -7.881 -17.277 6.975 1.00 86.06 85 PHE A N 1
ATOM 676 C CA . PHE A 1 85 ? -8.393 -15.972 7.403 1.00 86.06 85 PHE A CA 1
ATOM 677 C C . PHE A 1 85 ? -9.326 -15.321 6.373 1.00 86.06 85 PHE A C 1
ATOM 679 O O . PHE A 1 85 ? -10.132 -14.461 6.726 1.00 86.06 85 PHE A O 1
ATOM 686 N N . LEU A 1 86 ? -9.268 -15.759 5.109 1.00 83.56 86 LEU A N 1
ATOM 687 C CA . LEU A 1 86 ? -10.073 -15.206 4.013 1.00 83.56 86 LEU A CA 1
ATOM 688 C C . LEU A 1 86 ? -11.580 -15.075 4.302 1.00 83.56 86 LEU A C 1
ATOM 690 O O . LEU A 1 86 ? -12.141 -14.052 3.899 1.00 83.56 86 LEU A O 1
ATOM 694 N N . PRO A 1 87 ? -12.258 -16.030 4.976 1.00 88.69 87 PRO A N 1
ATOM 695 C CA . PRO A 1 87 ? -13.689 -15.906 5.257 1.00 88.69 87 PRO A CA 1
ATOM 696 C C . PRO A 1 87 ? -14.053 -14.665 6.084 1.00 88.69 87 PRO A C 1
ATOM 698 O O . PRO A 1 87 ? -15.141 -14.124 5.918 1.00 88.69 87 PRO A O 1
ATOM 701 N N . HIS A 1 88 ? -13.137 -14.177 6.925 1.00 89.06 88 HIS A N 1
ATOM 702 C CA . HIS A 1 88 ? -13.382 -13.058 7.838 1.00 89.06 88 HIS A CA 1
ATOM 703 C C . HIS A 1 88 ? -13.168 -11.681 7.197 1.00 89.06 88 HIS A C 1
ATOM 705 O O . HIS A 1 88 ? -13.598 -10.669 7.747 1.00 89.06 88 HIS A O 1
ATOM 711 N N . ILE A 1 89 ? -12.528 -11.614 6.024 1.00 86.81 89 ILE A N 1
ATOM 712 C CA . ILE A 1 89 ? -12.168 -10.339 5.387 1.00 86.81 89 ILE A CA 1
ATOM 713 C C . ILE A 1 89 ? -13.410 -9.510 5.059 1.00 86.81 89 ILE A C 1
ATOM 715 O O . ILE A 1 89 ? -13.426 -8.315 5.337 1.00 86.81 89 ILE A O 1
ATOM 719 N N . TYR A 1 90 ? -14.474 -10.124 4.532 1.00 87.69 90 TYR A N 1
ATOM 720 C CA . TYR A 1 90 ? -15.691 -9.386 4.172 1.00 87.69 90 TYR A CA 1
ATOM 721 C C . TYR A 1 90 ? -16.333 -8.668 5.357 1.00 87.69 90 TYR A C 1
ATOM 723 O O . TYR A 1 90 ? -16.856 -7.566 5.200 1.00 87.69 90 TYR A O 1
ATOM 731 N N . GLU A 1 91 ? -16.265 -9.272 6.541 1.00 90.00 91 GLU A N 1
ATOM 732 C CA . GLU A 1 91 ? -16.807 -8.685 7.762 1.00 90.00 91 GLU A CA 1
ATOM 733 C C . GLU A 1 91 ? -15.951 -7.530 8.292 1.00 90.00 91 GLU A C 1
ATOM 735 O O . GLU A 1 91 ? -16.471 -6.685 9.024 1.00 90.00 91 GLU A O 1
ATOM 740 N N . LEU A 1 92 ? -14.665 -7.502 7.931 1.00 92.50 92 LEU A N 1
ATOM 741 C CA . LEU A 1 92 ? -13.697 -6.478 8.316 1.00 92.50 92 LEU A CA 1
ATOM 742 C C . LEU A 1 92 ? -13.665 -5.301 7.341 1.00 92.50 92 LEU A C 1
ATOM 744 O O . LEU A 1 92 ? -13.421 -4.180 7.776 1.00 92.50 92 LEU A O 1
ATOM 748 N N . LEU A 1 93 ? -13.939 -5.522 6.051 1.00 92.38 93 LEU A N 1
ATOM 749 C CA . LEU A 1 93 ? -13.842 -4.487 5.014 1.00 92.38 93 LEU A CA 1
ATOM 750 C C . LEU A 1 93 ? -14.567 -3.170 5.360 1.00 92.38 93 LEU A C 1
ATOM 752 O O . LEU A 1 93 ? -13.941 -2.134 5.169 1.00 92.38 93 LEU A O 1
ATOM 756 N N . PRO A 1 94 ? -15.801 -3.151 5.913 1.00 92.56 94 PRO A N 1
ATOM 757 C CA . PRO A 1 94 ? -16.443 -1.892 6.306 1.00 92.56 94 PRO A CA 1
ATOM 758 C C . PRO A 1 94 ? -15.670 -1.122 7.388 1.00 92.56 94 PRO A C 1
ATOM 760 O O . PRO A 1 94 ? -15.633 0.103 7.374 1.00 92.56 94 PRO A O 1
ATOM 763 N N . ALA A 1 95 ? -15.034 -1.836 8.322 1.00 93.69 95 ALA A N 1
ATOM 764 C CA . ALA A 1 95 ? -14.231 -1.214 9.369 1.00 93.69 95 ALA A CA 1
ATOM 765 C C . ALA A 1 95 ? -12.914 -0.658 8.811 1.00 93.69 95 ALA A C 1
ATOM 767 O O . ALA A 1 95 ? -12.466 0.387 9.260 1.00 93.69 95 ALA A O 1
ATOM 768 N N . ILE A 1 96 ? -12.312 -1.333 7.823 1.00 93.88 96 ILE A N 1
ATOM 769 C CA . ILE A 1 96 ? -11.092 -0.870 7.140 1.00 93.88 96 ILE A CA 1
ATOM 770 C C . ILE A 1 96 ? -11.405 0.340 6.249 1.00 93.88 96 ILE A C 1
ATOM 772 O O . ILE A 1 96 ? -10.633 1.289 6.217 1.00 93.88 96 ILE A O 1
ATOM 776 N N . GLU A 1 97 ? -12.543 0.330 5.557 1.00 93.44 97 GLU A N 1
ATOM 777 C CA . GLU A 1 97 ? -13.021 1.454 4.745 1.00 93.44 97 GLU A CA 1
ATOM 778 C C . GLU A 1 97 ? -13.225 2.723 5.584 1.00 93.44 97 GLU A C 1
ATOM 780 O O . GLU A 1 97 ? -12.855 3.810 5.157 1.00 93.44 97 GLU A O 1
ATOM 785 N N . ALA A 1 98 ? -13.731 2.605 6.814 1.00 92.69 98 ALA A N 1
ATOM 786 C CA . ALA A 1 98 ? -13.882 3.763 7.697 1.00 92.69 98 ALA A CA 1
ATOM 787 C C . ALA A 1 98 ? -12.546 4.480 8.001 1.00 92.69 98 ALA A C 1
ATOM 789 O O . ALA A 1 98 ? -12.537 5.685 8.246 1.00 92.69 98 ALA A O 1
ATOM 790 N N . LEU A 1 99 ? -11.415 3.764 7.940 1.00 94.38 99 LEU A N 1
ATOM 791 C CA . LEU A 1 99 ? -10.090 4.279 8.306 1.00 94.38 99 LEU A CA 1
ATOM 792 C C . LEU A 1 99 ? -9.501 5.270 7.297 1.00 94.38 99 LEU A C 1
ATOM 794 O O . LEU A 1 99 ? -8.590 6.018 7.645 1.00 94.38 99 LEU A O 1
ATOM 798 N N . TRP A 1 100 ? -9.973 5.274 6.048 1.00 92.38 100 TRP A N 1
ATOM 799 C CA . TRP A 1 100 ? -9.555 6.278 5.066 1.00 92.38 100 TRP A CA 1
ATOM 800 C C . TRP A 1 100 ? -10.512 7.471 4.977 1.00 92.38 100 TRP A C 1
ATOM 802 O O . TRP A 1 100 ? -10.439 8.251 4.030 1.00 92.38 100 TRP A O 1
ATOM 812 N N . GLY A 1 101 ? -11.433 7.611 5.937 1.00 90.81 101 GLY A N 1
ATOM 813 C CA . GLY A 1 101 ? -12.335 8.757 6.013 1.00 90.81 101 GLY A CA 1
ATOM 814 C C . GLY A 1 101 ? -11.575 10.079 6.158 1.00 90.81 101 GLY A C 1
ATOM 815 O O . GLY A 1 101 ? -10.471 10.114 6.700 1.00 90.81 101 GLY A O 1
ATOM 816 N N . HIS A 1 102 ? -12.177 11.176 5.696 1.00 88.50 102 HIS A N 1
ATOM 817 C CA . HIS A 1 102 ? -11.551 12.504 5.664 1.00 88.50 102 HIS A CA 1
ATOM 818 C C . HIS A 1 102 ? -10.954 12.929 7.019 1.00 88.50 102 HIS A C 1
ATOM 820 O O . HIS A 1 102 ? -9.798 13.345 7.072 1.00 88.50 102 HIS A O 1
ATOM 826 N N . GLU A 1 103 ? -11.698 12.711 8.107 1.00 91.19 103 GLU A N 1
ATOM 827 C CA . GLU A 1 103 ? -11.317 13.070 9.482 1.00 91.19 103 GLU A CA 1
ATOM 828 C C . GLU A 1 103 ? -10.239 12.162 10.101 1.00 91.19 103 GLU A C 1
ATOM 830 O O . GLU A 1 103 ? -9.750 12.441 11.195 1.00 91.19 103 GLU A O 1
ATOM 835 N N . CYS A 1 104 ? -9.874 11.053 9.447 1.00 93.69 104 CYS A N 1
ATOM 836 C CA . CYS A 1 104 ? -8.843 10.161 9.968 1.00 93.69 104 CYS A CA 1
ATOM 837 C C . CYS A 1 104 ? -7.438 10.766 9.785 1.00 93.69 104 CYS A C 1
ATOM 839 O O . CYS A 1 104 ? -7.142 11.326 8.723 1.00 93.69 104 CYS A O 1
ATOM 841 N N . PRO A 1 105 ? -6.541 10.590 10.770 1.00 94.62 105 PRO A N 1
ATOM 842 C CA . PRO A 1 105 ? -5.133 10.947 10.636 1.00 94.62 105 PRO A CA 1
ATOM 843 C C . PRO A 1 105 ? -4.450 10.229 9.464 1.00 94.62 105 PRO A C 1
ATOM 845 O O . PRO A 1 105 ? -4.779 9.087 9.130 1.00 94.62 105 PRO A O 1
ATOM 848 N N . ASP A 1 106 ? -3.455 10.875 8.854 1.00 95.56 106 ASP A N 1
ATOM 849 C CA . ASP A 1 106 ? -2.787 10.369 7.646 1.00 95.56 106 ASP A CA 1
ATOM 850 C C . ASP A 1 106 ? -2.121 9.000 7.832 1.00 95.56 106 ASP A C 1
ATOM 852 O O . ASP A 1 106 ? -2.061 8.204 6.896 1.00 95.56 106 ASP A O 1
ATOM 856 N N . ASN A 1 107 ? -1.633 8.685 9.028 1.00 93.81 107 ASN A N 1
ATOM 857 C CA . ASN A 1 107 ? -1.051 7.377 9.316 1.00 93.81 107 ASN A CA 1
ATOM 858 C C . ASN A 1 107 ? -2.110 6.270 9.453 1.00 93.81 107 ASN A C 1
ATOM 860 O O . ASN A 1 107 ? -1.872 5.153 8.990 1.00 93.81 107 ASN A O 1
ATOM 864 N N . VAL A 1 108 ? -3.295 6.571 9.994 1.00 95.88 108 VAL A N 1
ATOM 865 C CA . VAL A 1 108 ? -4.449 5.657 9.991 1.00 95.88 108 VAL A CA 1
ATOM 866 C C . VAL A 1 108 ? -4.883 5.384 8.554 1.00 95.88 108 VAL A C 1
ATOM 868 O O . VAL A 1 108 ? -4.986 4.218 8.156 1.00 95.88 108 VAL A O 1
ATOM 871 N N . LYS A 1 109 ? -5.022 6.446 7.745 1.00 96.69 109 LYS A N 1
ATOM 872 C CA . LYS A 1 109 ? -5.304 6.337 6.306 1.00 96.69 109 LYS A CA 1
ATOM 873 C C . LYS A 1 109 ? -4.251 5.475 5.611 1.00 96.69 109 LYS A C 1
ATOM 875 O O . LYS A 1 109 ? -4.594 4.548 4.882 1.00 96.69 109 LYS A O 1
ATOM 880 N N . ALA A 1 110 ? -2.965 5.715 5.873 1.00 95.38 110 ALA A N 1
ATOM 881 C CA . ALA A 1 110 ? -1.875 4.985 5.229 1.00 95.38 110 ALA A CA 1
ATOM 882 C C . ALA A 1 110 ? -1.947 3.481 5.511 1.00 95.38 110 ALA A C 1
ATOM 884 O O . ALA A 1 110 ? -1.776 2.669 4.602 1.00 95.38 110 ALA A O 1
ATOM 885 N N . VAL A 1 111 ? -2.247 3.090 6.750 1.00 93.44 111 VAL A N 1
ATOM 886 C CA . VAL A 1 111 ? -2.384 1.674 7.102 1.00 93.44 111 VAL A CA 1
ATOM 887 C C . VAL A 1 111 ? -3.607 1.040 6.429 1.00 93.44 111 VAL A C 1
ATOM 889 O O . VAL A 1 111 ? -3.504 -0.081 5.927 1.00 93.44 111 VAL A O 1
ATOM 892 N N . ALA A 1 112 ? -4.729 1.756 6.341 1.00 95.31 112 ALA A N 1
ATOM 893 C CA . ALA A 1 112 ? -5.915 1.301 5.616 1.00 95.31 112 ALA A CA 1
ATOM 894 C C . ALA A 1 112 ? -5.609 1.019 4.139 1.00 95.31 112 ALA A C 1
ATOM 896 O O . ALA A 1 112 ? -5.871 -0.077 3.636 1.00 95.31 112 ALA A O 1
ATOM 897 N N . ILE A 1 113 ? -4.970 1.980 3.464 1.00 95.94 113 ILE A N 1
ATOM 898 C CA . ILE A 1 113 ? -4.564 1.849 2.061 1.00 95.94 113 ILE A CA 1
ATOM 899 C C . ILE A 1 113 ? -3.562 0.709 1.896 1.00 95.94 113 ILE A C 1
ATOM 901 O O . ILE A 1 113 ? -3.655 -0.041 0.928 1.00 95.94 113 ILE A O 1
ATOM 905 N N . SER A 1 114 ? -2.656 0.511 2.856 1.00 93.81 114 SER A N 1
ATOM 906 C CA . SER A 1 114 ? -1.712 -0.608 2.831 1.00 93.81 114 SER A CA 1
ATOM 907 C C . SER A 1 114 ? -2.407 -1.974 2.908 1.00 93.81 114 SER A C 1
ATOM 909 O O . SER A 1 114 ? -2.035 -2.898 2.180 1.00 93.81 114 SER A O 1
ATOM 911 N N . ILE A 1 115 ? -3.458 -2.108 3.727 1.00 92.69 115 ILE A N 1
ATOM 912 C CA . ILE A 1 115 ? -4.269 -3.334 3.779 1.00 92.69 115 ILE A CA 1
ATOM 913 C C . ILE A 1 115 ? -4.991 -3.555 2.449 1.00 92.69 115 ILE A C 1
ATOM 915 O O . ILE A 1 115 ? -4.953 -4.660 1.910 1.00 92.69 115 ILE A O 1
ATOM 919 N N . PHE A 1 116 ? -5.607 -2.516 1.885 1.00 93.62 116 PHE A N 1
ATOM 920 C CA . PHE A 1 116 ? -6.265 -2.625 0.584 1.00 93.62 116 PHE A CA 1
ATOM 921 C C . PHE A 1 116 ? -5.288 -2.980 -0.539 1.00 93.62 116 PHE A C 1
ATOM 923 O O . PHE A 1 116 ? -5.585 -3.873 -1.326 1.00 93.62 116 PHE A O 1
ATOM 930 N N . ASN A 1 117 ? -4.095 -2.381 -0.562 1.00 93.06 117 ASN A N 1
ATOM 931 C CA . ASN A 1 117 ? -3.011 -2.744 -1.476 1.00 93.06 117 ASN A CA 1
ATOM 932 C C . ASN A 1 117 ? -2.667 -4.236 -1.375 1.00 93.06 117 ASN A C 1
ATOM 934 O O . ASN A 1 117 ? -2.486 -4.916 -2.385 1.00 93.06 117 ASN A O 1
ATOM 938 N N . PHE A 1 118 ? -2.570 -4.752 -0.148 1.00 89.31 118 PHE A N 1
ATOM 939 C CA . PHE A 1 118 ? -2.287 -6.161 0.096 1.00 89.31 118 PHE A CA 1
ATOM 940 C C . PHE A 1 118 ? -3.408 -7.065 -0.439 1.00 89.31 118 PHE A C 1
ATOM 942 O O . PHE A 1 118 ? -3.152 -8.017 -1.174 1.00 89.31 118 PHE A O 1
ATOM 949 N N . LEU A 1 119 ? -4.658 -6.742 -0.105 1.00 90.06 119 LEU A N 1
ATOM 950 C CA . LEU A 1 119 ? -5.828 -7.496 -0.549 1.00 90.06 119 LEU A CA 1
ATOM 951 C C . LEU A 1 119 ? -6.004 -7.451 -2.066 1.00 90.06 119 LEU A C 1
ATOM 953 O O . LEU A 1 119 ? -6.375 -8.457 -2.659 1.00 90.06 119 LEU A O 1
ATOM 957 N N . LEU A 1 120 ? -5.716 -6.314 -2.693 1.00 89.88 120 LEU A N 1
ATOM 958 C CA . LEU A 1 120 ? -5.831 -6.152 -4.132 1.00 89.88 120 LEU A CA 1
ATOM 959 C C . LEU A 1 120 ? -4.789 -6.990 -4.884 1.00 89.88 120 LEU A C 1
ATOM 961 O O . LEU A 1 120 ? -5.123 -7.609 -5.888 1.00 89.88 120 LEU A O 1
ATOM 965 N N . SER A 1 121 ? -3.561 -7.063 -4.360 1.00 87.75 121 SER A N 1
ATOM 966 C CA . SER A 1 121 ? -2.486 -7.898 -4.913 1.00 87.75 121 SER A CA 1
ATOM 967 C C . SER A 1 121 ? -2.853 -9.384 -4.936 1.00 87.75 121 SER A C 1
ATOM 969 O O . SER A 1 121 ? -2.707 -10.041 -5.966 1.00 87.75 121 SER A O 1
ATOM 971 N N . ASP A 1 122 ? -3.332 -9.915 -3.808 1.00 84.88 122 ASP A N 1
ATOM 972 C CA . ASP A 1 122 ? -3.451 -11.367 -3.620 1.00 84.88 122 ASP A CA 1
ATOM 973 C C . ASP A 1 122 ? -4.886 -11.886 -3.828 1.00 84.88 122 ASP A C 1
ATOM 975 O O . ASP A 1 122 ? -5.092 -13.050 -4.180 1.00 84.88 122 ASP A O 1
ATOM 979 N N . TYR A 1 123 ? -5.892 -11.031 -3.617 1.00 87.12 123 TYR A N 1
ATOM 980 C CA . TYR A 1 123 ? -7.314 -11.390 -3.603 1.00 87.12 123 TYR A CA 1
ATOM 981 C C . TYR A 1 123 ? -8.216 -10.320 -4.259 1.00 87.12 123 TYR A C 1
ATOM 983 O O . TYR A 1 123 ? -9.221 -9.923 -3.656 1.00 87.12 123 TYR A O 1
ATOM 991 N N . PRO A 1 124 ? -7.928 -9.860 -5.494 1.00 87.62 124 PRO A N 1
ATOM 992 C CA . PRO A 1 124 ? -8.651 -8.753 -6.134 1.00 87.62 124 PRO A CA 1
ATOM 993 C C . PRO A 1 124 ? -10.173 -8.967 -6.189 1.00 87.62 124 PRO A C 1
ATOM 995 O O . PRO A 1 124 ? -10.945 -8.057 -5.901 1.00 87.62 124 PRO A O 1
ATOM 998 N N . GLN A 1 125 ? -10.626 -10.202 -6.425 1.00 85.69 125 GLN A N 1
ATOM 999 C CA . GLN A 1 125 ? -12.040 -10.600 -6.443 1.00 85.69 125 GLN A CA 1
ATOM 1000 C C . GLN A 1 125 ? -12.802 -10.312 -5.136 1.00 85.69 125 GLN A C 1
ATOM 1002 O O . GLN A 1 125 ? -14.028 -10.300 -5.116 1.00 85.69 125 GLN A O 1
ATOM 1007 N N . LYS A 1 126 ? -12.102 -10.108 -4.014 1.00 85.69 126 LYS A N 1
ATOM 1008 C CA . LYS A 1 126 ? -12.723 -9.741 -2.733 1.00 85.69 126 LYS A CA 1
ATOM 1009 C C . LYS A 1 126 ? -13.053 -8.253 -2.642 1.00 85.69 126 LYS A C 1
ATOM 1011 O O . LYS A 1 126 ? -13.832 -7.871 -1.773 1.00 85.69 126 LYS A O 1
ATOM 1016 N N . LEU A 1 127 ? -12.495 -7.440 -3.535 1.00 89.19 127 LEU A N 1
ATOM 1017 C CA . LEU A 1 127 ? -12.609 -5.987 -3.534 1.00 89.19 127 LEU A CA 1
ATOM 1018 C C . LEU A 1 127 ? -13.459 -5.443 -4.687 1.00 89.19 127 LEU A C 1
ATOM 1020 O O . LEU A 1 127 ? -13.435 -4.240 -4.913 1.00 89.19 127 LEU A O 1
ATOM 1024 N N . GLU A 1 128 ? -14.235 -6.276 -5.390 1.00 88.12 128 GLU A N 1
ATOM 1025 C CA . GLU A 1 128 ? -15.010 -5.831 -6.564 1.00 88.12 128 GLU A CA 1
ATOM 1026 C C . GLU A 1 128 ? -15.919 -4.628 -6.265 1.00 88.12 128 GLU A C 1
ATOM 1028 O O . GLU A 1 128 ? -16.000 -3.709 -7.074 1.00 88.12 128 GLU A O 1
ATOM 1033 N N . ARG A 1 129 ? -16.513 -4.562 -5.064 1.00 89.81 129 ARG A N 1
ATOM 1034 C CA . ARG A 1 129 ? -17.349 -3.422 -4.634 1.00 89.81 129 ARG A CA 1
ATOM 1035 C C . ARG A 1 129 ? -16.600 -2.088 -4.509 1.00 89.81 129 ARG A C 1
ATOM 1037 O O . ARG A 1 129 ? -17.234 -1.051 -4.376 1.00 89.81 129 ARG A O 1
ATOM 1044 N N . TYR A 1 130 ? -15.271 -2.123 -4.490 1.00 90.31 130 TYR A N 1
ATOM 1045 C CA . TYR A 1 130 ? -14.398 -0.961 -4.337 1.00 90.31 130 TYR A CA 1
ATOM 1046 C C . TYR A 1 130 ? -13.739 -0.537 -5.646 1.00 90.31 130 TYR A C 1
ATOM 1048 O O . TYR A 1 130 ? -12.925 0.382 -5.642 1.00 90.31 130 TYR A O 1
ATOM 1056 N N . TYR A 1 131 ? -14.043 -1.196 -6.766 1.00 87.56 131 TYR A N 1
ATOM 1057 C CA . TYR A 1 131 ? -13.351 -0.910 -8.019 1.00 87.56 131 TYR A CA 1
ATOM 1058 C C . TYR A 1 131 ? -13.604 0.501 -8.554 1.00 87.56 131 TYR A C 1
ATOM 1060 O O . TYR A 1 131 ? -12.707 1.074 -9.171 1.00 87.56 131 TYR A O 1
ATOM 1068 N N . ASP A 1 132 ? -14.760 1.085 -8.249 1.00 85.44 132 ASP A N 1
ATOM 1069 C CA . ASP A 1 132 ? -15.092 2.445 -8.677 1.00 85.44 132 ASP A CA 1
ATOM 1070 C C . ASP A 1 132 ? -14.568 3.514 -7.706 1.00 85.44 132 ASP A C 1
ATOM 1072 O O . ASP A 1 132 ? -14.225 4.620 -8.116 1.00 85.44 132 ASP A O 1
ATOM 1076 N N . THR A 1 133 ? -14.465 3.193 -6.414 1.00 89.62 133 THR A N 1
ATOM 1077 C CA . THR A 1 133 ? -14.108 4.162 -5.365 1.00 89.62 133 THR A CA 1
ATOM 1078 C C . THR A 1 133 ? -12.618 4.172 -5.044 1.00 89.62 133 THR A C 1
ATOM 1080 O O . THR A 1 133 ? -12.026 5.238 -4.888 1.00 89.62 133 THR A O 1
ATOM 1083 N N . TYR A 1 134 ? -11.981 3.002 -4.978 1.00 91.81 134 TYR A N 1
ATOM 1084 C CA . TYR A 1 134 ? -10.594 2.876 -4.538 1.00 91.81 134 TYR A CA 1
ATOM 1085 C C . TYR A 1 134 ? -9.589 3.645 -5.412 1.00 91.81 134 TYR A C 1
ATOM 1087 O O . TYR A 1 134 ? -8.755 4.344 -4.832 1.00 91.81 134 TYR A O 1
ATOM 1095 N N . PRO A 1 135 ? -9.661 3.613 -6.763 1.00 89.94 135 PRO A N 1
ATOM 1096 C CA . PRO A 1 135 ? -8.775 4.416 -7.608 1.00 89.94 135 PRO A CA 1
ATOM 1097 C C . PRO A 1 135 ? -8.859 5.918 -7.323 1.00 89.94 135 PRO A C 1
ATOM 1099 O O . PRO A 1 135 ? -7.830 6.588 -7.296 1.00 89.94 135 PRO A O 1
ATOM 1102 N N . MET A 1 136 ? -10.068 6.436 -7.087 1.00 89.31 136 MET A N 1
ATOM 1103 C CA . MET A 1 136 ? -10.286 7.854 -6.785 1.00 89.31 136 MET A CA 1
ATOM 1104 C C . MET A 1 136 ? -9.673 8.228 -5.435 1.00 89.31 136 MET A C 1
ATOM 1106 O O . MET A 1 136 ? -9.013 9.256 -5.322 1.00 89.31 136 MET A O 1
ATOM 1110 N N . ILE A 1 137 ? -9.822 7.353 -4.437 1.00 92.44 137 ILE A N 1
ATOM 1111 C CA . ILE A 1 137 ? -9.244 7.543 -3.103 1.00 92.44 137 ILE A CA 1
ATOM 1112 C C . ILE A 1 137 ? -7.715 7.597 -3.181 1.00 92.44 137 ILE A C 1
ATOM 1114 O O . ILE A 1 137 ? -7.111 8.550 -2.705 1.00 92.44 137 ILE A O 1
ATOM 1118 N N . VAL A 1 138 ? -7.059 6.605 -3.795 1.00 93.62 138 VAL A N 1
ATOM 1119 C CA . VAL A 1 138 ? -5.583 6.599 -3.852 1.00 93.62 138 VAL A CA 1
ATOM 1120 C C . VAL A 1 138 ? -5.017 7.744 -4.690 1.00 93.62 138 VAL A C 1
ATOM 1122 O O . VAL A 1 138 ? -3.884 8.146 -4.455 1.00 93.62 138 VAL A O 1
ATOM 1125 N N . MET A 1 139 ? -5.785 8.280 -5.640 1.00 90.94 139 MET A N 1
ATOM 1126 C CA . MET A 1 139 ? -5.392 9.458 -6.411 1.00 90.94 139 MET A CA 1
ATOM 1127 C C . MET A 1 139 ? -5.391 10.725 -5.551 1.00 90.94 139 MET A C 1
ATOM 1129 O O . MET A 1 139 ? -4.381 11.423 -5.515 1.00 90.94 139 MET A O 1
ATOM 1133 N N . ASP A 1 140 ? -6.466 10.977 -4.805 1.00 91.88 140 ASP A N 1
ATOM 1134 C CA . ASP A 1 140 ? -6.561 12.124 -3.892 1.00 91.88 140 ASP A CA 1
ATOM 1135 C C . ASP A 1 140 ? -5.450 12.096 -2.824 1.00 91.88 140 ASP A C 1
ATOM 1137 O O . ASP A 1 140 ? -4.765 13.087 -2.562 1.00 91.88 140 ASP A O 1
ATOM 1141 N N . LEU A 1 141 ? -5.162 10.908 -2.286 1.00 94.94 141 LEU A N 1
ATOM 1142 C CA . LEU A 1 141 ? -4.156 10.725 -1.238 1.00 94.94 141 LEU A CA 1
ATOM 1143 C C . LEU A 1 141 ? -2.707 10.958 -1.707 1.00 94.94 141 LEU A C 1
ATOM 1145 O O . LEU A 1 141 ? -1.820 11.108 -0.862 1.00 94.94 141 LEU A O 1
ATOM 1149 N N . CYS A 1 142 ? -2.437 11.041 -3.016 1.00 93.25 142 CYS A N 1
ATOM 1150 C CA . CYS A 1 142 ? -1.125 11.466 -3.514 1.00 93.25 142 CYS A CA 1
ATOM 1151 C C . CYS A 1 142 ? -0.787 12.913 -3.126 1.00 93.25 142 CYS A C 1
ATOM 1153 O O . CYS A 1 142 ? 0.392 13.226 -2.963 1.00 93.25 142 CYS A O 1
ATOM 1155 N N . TYR A 1 143 ? -1.793 13.769 -2.924 1.00 92.81 143 TYR A N 1
ATOM 1156 C CA . TYR A 1 143 ? -1.609 15.177 -2.560 1.00 92.81 143 TYR A CA 1
ATOM 1157 C C . TYR A 1 143 ? -1.408 15.410 -1.051 1.00 92.81 143 TYR A C 1
ATOM 1159 O O . TYR A 1 143 ? -1.199 16.546 -0.620 1.00 92.81 143 TYR A O 1
ATOM 1167 N N . SER A 1 144 ? -1.427 14.349 -0.234 1.00 92.94 144 SER A N 1
ATOM 1168 C CA . SER A 1 144 ? -1.097 14.433 1.195 1.00 92.94 144 SER A CA 1
ATOM 1169 C C . SER A 1 144 ? 0.345 14.913 1.413 1.00 92.94 144 SER A C 1
ATOM 1171 O O . SER A 1 144 ? 1.233 14.688 0.592 1.00 92.94 144 SER A O 1
ATOM 1173 N N . GLN A 1 145 ? 0.594 15.543 2.563 1.00 91.12 145 GLN A N 1
ATOM 1174 C CA . GLN A 1 145 ? 1.939 15.912 3.012 1.00 91.12 145 GLN A CA 1
ATOM 1175 C C . GLN A 1 145 ? 2.716 14.737 3.625 1.00 91.12 145 GLN A C 1
ATOM 1177 O O . GLN A 1 145 ? 3.943 14.810 3.738 1.00 91.12 145 GLN A O 1
ATOM 1182 N N . SER A 1 146 ? 2.019 13.665 4.020 1.00 94.31 146 SER A N 1
ATOM 1183 C CA . SER A 1 146 ? 2.594 12.480 4.656 1.00 94.31 146 SER A CA 1
ATOM 1184 C C . SER A 1 146 ? 3.312 11.598 3.627 1.00 94.31 146 SER A C 1
ATOM 1186 O O . SER A 1 146 ? 2.654 10.987 2.778 1.00 94.31 146 SER A O 1
ATOM 1188 N N . PRO A 1 147 ? 4.650 11.439 3.711 1.00 94.06 147 PRO A N 1
ATOM 1189 C CA . PRO A 1 147 ? 5.393 10.588 2.782 1.00 94.06 147 PRO A CA 1
ATOM 1190 C C . PRO A 1 147 ? 4.935 9.126 2.826 1.00 94.06 147 PRO A C 1
ATOM 1192 O O . PRO A 1 147 ? 4.916 8.440 1.804 1.00 94.06 147 PRO A O 1
ATOM 1195 N N . GLN A 1 148 ? 4.534 8.641 4.005 1.00 94.12 148 GLN A N 1
ATOM 1196 C CA . GLN A 1 148 ? 4.011 7.288 4.165 1.00 94.12 148 GLN A CA 1
ATOM 1197 C C . GLN A 1 148 ? 2.691 7.110 3.406 1.00 94.12 148 GLN A C 1
ATOM 1199 O O . GLN A 1 148 ? 2.522 6.109 2.709 1.00 94.12 148 GLN A O 1
ATOM 1204 N N . LEU A 1 149 ? 1.774 8.073 3.511 1.00 95.12 149 LEU A N 1
ATOM 1205 C CA . LEU A 1 149 ? 0.492 8.022 2.813 1.00 95.12 149 LEU A CA 1
ATOM 1206 C C . LEU A 1 149 ? 0.683 8.142 1.297 1.00 95.12 149 LEU A C 1
ATOM 1208 O O . LEU A 1 149 ? 0.152 7.314 0.559 1.00 95.12 149 LEU A O 1
ATOM 1212 N N . GLN A 1 150 ? 1.539 9.065 0.846 1.00 95.75 150 GLN A N 1
ATOM 1213 C CA . GLN A 1 150 ? 1.944 9.194 -0.560 1.00 95.75 150 GLN A CA 1
ATOM 1214 C C . GLN A 1 150 ? 2.514 7.881 -1.119 1.00 95.75 150 GLN A C 1
ATOM 1216 O O . GLN A 1 150 ? 2.187 7.475 -2.235 1.00 95.75 150 GLN A O 1
ATOM 1221 N N . ARG A 1 151 ? 3.349 7.181 -0.340 1.00 94.94 151 ARG A N 1
ATOM 1222 C CA . ARG A 1 151 ? 3.908 5.877 -0.723 1.00 94.94 151 ARG A CA 1
ATOM 1223 C C . ARG A 1 151 ? 2.814 4.832 -0.928 1.00 94.94 151 ARG A C 1
ATOM 1225 O O . ARG A 1 151 ? 2.832 4.127 -1.937 1.00 94.94 151 ARG A O 1
ATOM 1232 N N . GLU A 1 152 ? 1.886 4.692 0.018 1.00 95.75 152 GLU A N 1
ATOM 1233 C CA . GLU A 1 152 ? 0.808 3.699 -0.086 1.00 95.75 152 GLU A CA 1
ATOM 1234 C C . GLU A 1 152 ? -0.189 4.051 -1.201 1.00 95.75 152 GLU A C 1
ATOM 1236 O O . GLU A 1 152 ? -0.632 3.153 -1.919 1.00 95.75 152 GLU A O 1
ATOM 1241 N N . ALA A 1 153 ? -0.461 5.340 -1.412 1.00 95.81 153 ALA A N 1
ATOM 1242 C CA . ALA A 1 153 ? -1.246 5.858 -2.527 1.00 95.81 153 ALA A CA 1
ATOM 1243 C C . ALA A 1 153 ? -0.611 5.501 -3.883 1.00 95.81 153 ALA A C 1
ATOM 1245 O O . ALA A 1 153 ? -1.240 4.845 -4.716 1.00 95.81 153 ALA A O 1
ATOM 1246 N N . ALA A 1 154 ? 0.678 5.807 -4.072 1.00 94.75 154 ALA A N 1
ATOM 1247 C CA . ALA A 1 154 ? 1.409 5.467 -5.293 1.00 94.75 154 ALA A CA 1
ATOM 1248 C C . ALA A 1 154 ? 1.418 3.951 -5.563 1.00 94.75 154 ALA A C 1
ATOM 1250 O O . ALA A 1 154 ? 1.199 3.508 -6.695 1.00 94.75 154 ALA A O 1
ATOM 1251 N N . ARG A 1 155 ? 1.608 3.127 -4.521 1.00 94.19 155 ARG A N 1
ATOM 1252 C CA . ARG A 1 155 ? 1.495 1.661 -4.632 1.00 94.19 155 ARG A CA 1
ATOM 1253 C C . ARG A 1 155 ? 0.105 1.231 -5.103 1.00 94.19 155 ARG A C 1
ATOM 1255 O O . ARG A 1 155 ? 0.025 0.358 -5.972 1.00 94.19 155 ARG A O 1
ATOM 1262 N N . GLY A 1 156 ? -0.946 1.847 -4.564 1.00 94.00 156 GLY A N 1
ATOM 1263 C CA . GLY A 1 156 ? -2.336 1.584 -4.931 1.00 94.00 156 GLY A CA 1
ATOM 1264 C C . GLY A 1 156 ? -2.644 1.931 -6.375 1.00 94.00 156 GLY A C 1
ATOM 1265 O O . GLY A 1 156 ? -3.201 1.095 -7.083 1.00 94.00 156 GLY A O 1
ATOM 1266 N N . ILE A 1 157 ? -2.178 3.083 -6.862 1.00 92.31 157 ILE A N 1
ATOM 1267 C CA . ILE A 1 157 ? -2.284 3.456 -8.282 1.00 92.31 157 ILE A CA 1
ATOM 1268 C C . ILE A 1 157 ? -1.615 2.396 -9.165 1.00 92.31 157 ILE A C 1
ATOM 1270 O O . ILE A 1 157 ? -2.204 1.913 -10.134 1.00 92.31 157 ILE A O 1
ATOM 1274 N N . GLY A 1 158 ? -0.398 1.978 -8.801 1.00 90.62 158 GLY A N 1
ATOM 1275 C CA . GLY A 1 158 ? 0.321 0.936 -9.525 1.00 90.62 158 GLY A CA 1
ATOM 1276 C C . GLY A 1 158 ? -0.437 -0.395 -9.584 1.00 90.62 158 GLY A C 1
ATOM 1277 O O . GLY A 1 158 ? -0.424 -1.045 -10.624 1.00 90.62 158 GLY A O 1
ATOM 1278 N N . LEU A 1 159 ? -1.091 -0.809 -8.494 1.00 91.31 159 LEU A N 1
ATOM 1279 C CA . LEU A 1 159 ? -1.921 -2.022 -8.462 1.00 91.31 159 LEU A CA 1
ATOM 1280 C C . LEU A 1 159 ? -3.212 -1.860 -9.269 1.00 91.31 159 LEU A C 1
ATOM 1282 O O . LEU A 1 159 ? -3.589 -2.761 -10.011 1.00 91.31 159 LEU A O 1
ATOM 1286 N N . CYS A 1 160 ? -3.868 -0.704 -9.204 1.00 90.44 160 CYS A N 1
ATOM 1287 C CA . CYS A 1 160 ? -5.049 -0.441 -10.025 1.00 90.44 160 CYS A CA 1
ATOM 1288 C C . CYS A 1 160 ? -4.730 -0.605 -11.521 1.00 90.44 160 CYS A C 1
ATOM 1290 O O . CYS A 1 160 ? -5.498 -1.230 -12.251 1.00 90.44 160 CYS A O 1
ATOM 1292 N N . ALA A 1 161 ? -3.541 -0.173 -11.955 1.00 87.50 161 ALA A N 1
ATOM 1293 C CA . ALA A 1 161 ? -3.088 -0.363 -13.328 1.00 87.50 161 ALA A CA 1
ATOM 1294 C C . ALA A 1 161 ? -2.908 -1.840 -13.730 1.00 87.50 161 ALA A C 1
ATOM 1296 O O . ALA A 1 161 ? -3.039 -2.159 -14.910 1.00 87.50 161 ALA A O 1
ATOM 1297 N N . THR A 1 162 ? -2.638 -2.765 -12.800 1.00 86.81 162 THR A N 1
ATOM 1298 C CA . THR A 1 162 ? -2.455 -4.192 -13.132 1.00 86.81 162 THR A CA 1
ATOM 1299 C C . THR A 1 162 ? -3.771 -4.948 -13.305 1.00 86.81 162 THR A C 1
ATOM 1301 O O . THR A 1 162 ? -3.805 -5.968 -13.988 1.00 86.81 162 THR A O 1
ATOM 1304 N N . HIS A 1 163 ? -4.878 -4.458 -12.743 1.00 83.81 163 HIS A N 1
ATOM 1305 C CA . HIS A 1 163 ? -6.174 -5.143 -12.795 1.00 83.81 163 HIS A CA 1
ATOM 1306 C C . HIS A 1 163 ? -7.086 -4.493 -13.832 1.00 83.81 163 HIS A C 1
ATOM 1308 O O . HIS A 1 163 ? -7.530 -3.375 -13.634 1.00 83.81 163 HIS A O 1
ATOM 1314 N N . SER A 1 164 ? -7.388 -5.164 -14.946 1.00 69.75 164 SER A N 1
ATOM 1315 C CA . SER A 1 164 ? -8.150 -4.587 -16.076 1.00 69.75 164 SER A CA 1
ATOM 1316 C C . SER A 1 164 ? -9.538 -4.037 -15.723 1.00 69.75 164 SER A C 1
ATOM 1318 O O . SER A 1 164 ? -10.000 -3.112 -16.380 1.00 69.75 164 SER A O 1
ATOM 1320 N N . LYS A 1 165 ? -10.196 -4.589 -14.695 1.00 76.62 165 LYS A N 1
ATOM 1321 C CA . LYS A 1 165 ? -11.497 -4.109 -14.196 1.00 76.62 165 LYS A CA 1
ATOM 1322 C C . LYS A 1 165 ? -11.396 -2.801 -13.401 1.00 76.62 165 LYS A C 1
ATOM 1324 O O . LYS A 1 165 ? -12.389 -2.099 -13.270 1.00 76.62 165 LYS A O 1
ATOM 1329 N N . LEU A 1 166 ? -10.222 -2.501 -12.848 1.00 71.31 166 LEU A N 1
ATOM 1330 C CA . LEU A 1 166 ? -9.947 -1.254 -12.148 1.00 71.31 166 LEU A CA 1
ATOM 1331 C C . LEU A 1 166 ? -9.522 -0.194 -13.165 1.00 71.31 166 LEU A C 1
ATOM 1333 O O . LEU A 1 166 ? -8.716 -0.455 -14.065 1.00 71.31 166 LEU A O 1
ATOM 1337 N N . MET A 1 167 ? -10.032 1.022 -12.968 1.00 66.00 167 MET A N 1
ATOM 1338 C CA . MET A 1 167 ? -9.773 2.176 -13.835 1.00 66.00 167 MET A CA 1
ATOM 1339 C C . MET A 1 167 ? -10.284 1.998 -15.287 1.00 66.00 167 MET A C 1
ATOM 1341 O O . MET A 1 167 ? -9.518 2.194 -16.231 1.00 66.00 167 MET A O 1
ATOM 1345 N N . PRO A 1 168 ? -11.562 1.638 -15.518 1.00 65.94 168 PRO A N 1
ATOM 1346 C CA . PRO A 1 168 ? -12.107 1.586 -16.880 1.00 65.94 168 PRO A CA 1
ATOM 1347 C C . PRO A 1 168 ? -12.068 2.963 -17.569 1.00 65.94 168 PRO A C 1
ATOM 1349 O O . PRO A 1 168 ? -11.800 3.042 -18.762 1.00 65.94 168 PRO A O 1
ATOM 1352 N N . ASN A 1 169 ? -12.231 4.040 -16.789 1.00 62.59 169 ASN A N 1
ATOM 1353 C CA . ASN A 1 169 ? -12.111 5.437 -17.218 1.00 62.59 169 ASN A CA 1
ATOM 1354 C C . ASN A 1 169 ? -10.785 6.057 -16.745 1.00 62.59 169 ASN A C 1
ATOM 1356 O O . ASN A 1 169 ? -10.770 7.175 -16.237 1.00 62.59 169 ASN A O 1
ATOM 1360 N N . PHE A 1 170 ? -9.686 5.300 -16.803 1.00 66.25 170 PHE A N 1
ATOM 1361 C CA . PHE A 1 170 ? -8.365 5.787 -16.408 1.00 66.25 170 PHE A CA 1
ATOM 1362 C C . PHE A 1 170 ? -7.979 7.032 -17.214 1.00 66.25 170 PHE A C 1
ATOM 1364 O O . PHE A 1 170 ? -7.508 6.927 -18.347 1.00 66.25 170 PHE A O 1
ATOM 1371 N N . ASP A 1 171 ? -8.137 8.208 -16.613 1.00 72.12 171 ASP A N 1
ATOM 1372 C CA . ASP A 1 171 ? -7.513 9.414 -17.128 1.00 72.12 171 ASP A CA 1
ATOM 1373 C C . ASP A 1 171 ? -6.041 9.392 -16.720 1.00 72.12 171 ASP A C 1
ATOM 1375 O O . ASP A 1 171 ? -5.663 9.758 -15.602 1.00 72.12 171 ASP A O 1
ATOM 1379 N N . ALA A 1 172 ? -5.209 8.888 -17.630 1.00 68.75 172 ALA A N 1
ATOM 1380 C CA . ALA A 1 172 ? -3.782 8.762 -17.403 1.00 68.75 172 ALA A CA 1
ATOM 1381 C C . ALA A 1 172 ? -3.153 10.086 -16.960 1.00 68.75 172 ALA A C 1
ATOM 1383 O O . ALA A 1 172 ? -2.230 10.052 -16.155 1.00 68.75 172 ALA A O 1
ATOM 1384 N N . LEU A 1 173 ? -3.648 11.236 -17.428 1.00 70.88 173 LEU A N 1
ATOM 1385 C CA . LEU A 1 173 ? -3.090 12.534 -17.055 1.00 70.88 173 LEU A CA 1
ATOM 1386 C C . LEU A 1 173 ? -3.306 12.818 -15.568 1.00 70.88 173 LEU A C 1
ATOM 1388 O O . LEU A 1 173 ? -2.347 13.125 -14.869 1.00 70.88 173 LEU A O 1
ATOM 1392 N N . VAL A 1 174 ? -4.516 12.587 -15.059 1.00 76.12 174 VAL A N 1
ATOM 1393 C CA . VAL A 1 174 ? -4.860 12.839 -13.649 1.00 76.12 174 VAL A CA 1
ATOM 1394 C C . VAL A 1 174 ? -4.026 11.973 -12.699 1.00 76.12 174 VAL A C 1
ATOM 1396 O O . VAL A 1 174 ? -3.479 12.459 -11.709 1.00 76.12 174 VAL A O 1
ATOM 1399 N N . PHE A 1 175 ? -3.862 10.684 -13.009 1.00 81.38 175 PHE A N 1
ATOM 1400 C CA . PHE A 1 175 ? -3.032 9.799 -12.184 1.00 81.38 175 PHE A CA 1
ATOM 1401 C C . PHE A 1 175 ? -1.537 10.117 -12.298 1.00 81.38 175 PHE A C 1
ATOM 1403 O O . PHE A 1 175 ? -0.800 9.964 -11.321 1.00 81.38 175 PHE A O 1
ATOM 1410 N N . LEU A 1 176 ? -1.070 10.547 -13.474 1.00 81.88 176 LEU A N 1
ATOM 1411 C CA . LEU A 1 176 ? 0.312 10.982 -13.658 1.00 81.88 176 LEU A CA 1
ATOM 1412 C C . LEU A 1 176 ? 0.598 12.271 -12.882 1.00 81.88 176 LEU A C 1
ATOM 1414 O O . LEU A 1 176 ? 1.667 12.363 -12.286 1.00 81.88 176 LEU A O 1
ATOM 1418 N N . ASP A 1 177 ? -0.343 13.211 -12.824 1.00 84.81 177 ASP A N 1
ATOM 1419 C CA . ASP A 1 177 ? -0.204 14.456 -12.065 1.00 84.81 177 ASP A CA 1
ATOM 1420 C C . ASP A 1 177 ? -0.064 14.192 -10.563 1.00 84.81 177 ASP A C 1
ATOM 1422 O O . ASP A 1 177 ? 0.861 14.709 -9.933 1.00 84.81 177 ASP A O 1
ATOM 1426 N N . GLY A 1 178 ? -0.898 13.314 -9.995 1.00 86.19 178 GLY A N 1
ATOM 1427 C CA . GLY A 1 178 ? -0.761 12.897 -8.595 1.00 86.19 178 GLY A CA 1
ATOM 1428 C C . GLY A 1 178 ? 0.596 12.241 -8.306 1.00 86.19 178 GLY A C 1
ATOM 1429 O O . GLY A 1 178 ? 1.255 12.546 -7.312 1.00 86.19 178 GLY A O 1
ATOM 1430 N N . LEU A 1 179 ? 1.079 11.380 -9.206 1.00 88.75 179 LEU A N 1
ATOM 1431 C CA . LEU A 1 179 ? 2.401 10.762 -9.072 1.00 88.75 179 LEU A CA 1
ATOM 1432 C C . LEU A 1 179 ? 3.549 11.777 -9.237 1.00 88.75 179 LEU A C 1
ATOM 1434 O O . LEU A 1 179 ? 4.548 11.686 -8.519 1.00 88.75 179 LEU A O 1
ATOM 1438 N N . ASN A 1 180 ? 3.416 12.752 -10.138 1.00 87.12 180 ASN A N 1
ATOM 1439 C CA . ASN A 1 180 ? 4.390 13.829 -10.327 1.00 87.12 180 ASN A CA 1
ATOM 1440 C C . ASN A 1 180 ? 4.480 14.727 -9.090 1.00 87.12 180 ASN A C 1
ATOM 1442 O O . ASN A 1 180 ? 5.585 15.054 -8.668 1.00 87.12 180 ASN A O 1
ATOM 1446 N N . PHE A 1 181 ? 3.360 15.018 -8.428 1.00 88.25 181 PHE A N 1
ATOM 1447 C CA . PHE A 1 181 ? 3.362 15.765 -7.169 1.00 88.25 181 PHE A CA 1
ATOM 1448 C C . PHE A 1 181 ? 4.244 15.104 -6.090 1.00 88.25 181 PHE A C 1
ATOM 1450 O O . PHE A 1 181 ? 5.028 15.767 -5.402 1.00 88.25 181 PHE A O 1
ATOM 1457 N N . VAL A 1 182 ? 4.187 13.773 -5.972 1.00 87.38 182 VAL A N 1
ATOM 1458 C CA . VAL A 1 182 ? 5.040 13.019 -5.036 1.00 87.38 182 VAL A CA 1
ATOM 1459 C C . VAL A 1 182 ? 6.520 13.083 -5.445 1.00 87.38 182 VAL A C 1
ATOM 1461 O O . VAL A 1 182 ? 7.402 13.115 -4.586 1.00 87.38 182 VAL A O 1
ATOM 1464 N N . ILE A 1 183 ? 6.825 13.139 -6.745 1.00 86.00 183 ILE A N 1
ATOM 1465 C CA . ILE A 1 183 ? 8.200 13.318 -7.248 1.00 86.00 183 ILE A CA 1
ATOM 1466 C C . ILE A 1 183 ? 8.734 14.708 -6.911 1.00 86.00 183 ILE A C 1
ATOM 1468 O O . ILE A 1 183 ? 9.867 14.823 -6.430 1.00 86.00 183 ILE A O 1
ATOM 1472 N N . ASP A 1 184 ? 7.922 15.734 -7.142 1.00 85.50 184 ASP A N 1
ATOM 1473 C CA . ASP A 1 184 ? 8.271 17.136 -6.914 1.00 85.50 184 ASP A CA 1
ATOM 1474 C C . ASP A 1 184 ? 8.457 17.436 -5.422 1.00 85.50 184 ASP A C 1
ATOM 1476 O O . ASP A 1 184 ? 9.269 18.281 -5.046 1.00 85.50 184 ASP A O 1
ATOM 1480 N N . SER A 1 185 ? 7.813 16.646 -4.557 1.00 83.75 185 SER A N 1
ATOM 1481 C CA . SER A 1 185 ? 8.019 16.656 -3.103 1.00 83.75 185 SER A CA 1
ATOM 1482 C C . SER A 1 185 ? 9.440 16.230 -2.663 1.00 83.75 185 SER A C 1
ATOM 1484 O O . SER A 1 185 ? 9.798 16.362 -1.489 1.00 83.75 185 SER A O 1
ATOM 1486 N N . GLY A 1 186 ? 10.276 15.730 -3.581 1.00 79.31 186 GLY A N 1
ATOM 1487 C CA . GLY A 1 186 ? 11.699 15.461 -3.362 1.00 79.31 186 GLY A CA 1
ATOM 1488 C C . GLY A 1 186 ? 12.018 14.135 -2.656 1.00 79.31 186 GLY A C 1
ATOM 1489 O O . GLY A 1 186 ? 11.149 13.313 -2.388 1.00 79.31 186 GLY A O 1
ATOM 1490 N N . ARG A 1 187 ? 13.310 13.897 -2.366 1.00 85.50 187 ARG A N 1
ATOM 1491 C CA . ARG A 1 187 ? 13.832 12.632 -1.782 1.00 85.50 187 ARG A CA 1
ATOM 1492 C C . ARG A 1 187 ? 14.765 12.834 -0.586 1.00 85.50 187 ARG A C 1
ATOM 1494 O O . ARG A 1 187 ? 15.684 12.050 -0.373 1.00 85.50 187 ARG A O 1
ATOM 1501 N N . GLN A 1 188 ? 14.574 13.929 0.142 1.00 82.94 188 GLN A N 1
ATOM 1502 C CA . GLN A 1 188 ? 15.531 14.376 1.160 1.00 82.94 188 GLN A CA 1
ATOM 1503 C C . GLN A 1 188 ? 15.553 13.476 2.406 1.00 82.94 188 GLN A C 1
ATOM 1505 O O . GLN A 1 188 ? 16.571 13.400 3.085 1.00 82.94 188 GLN A O 1
ATOM 1510 N N . SER A 1 189 ? 14.441 12.795 2.704 1.00 88.00 189 SER A N 1
ATOM 1511 C CA . SER A 1 189 ? 14.335 11.823 3.795 1.00 88.00 189 SER A CA 1
ATOM 1512 C C . SER A 1 189 ? 14.181 10.401 3.260 1.00 88.00 189 SER A C 1
ATOM 1514 O O . SER A 1 189 ? 13.733 10.195 2.130 1.00 88.00 189 SER A O 1
ATOM 1516 N N . GLU A 1 190 ? 14.505 9.414 4.096 1.00 86.50 190 GLU A N 1
ATOM 1517 C CA . GLU A 1 190 ? 14.333 7.995 3.772 1.00 86.50 190 GLU A CA 1
ATOM 1518 C C . GLU A 1 190 ? 12.879 7.663 3.399 1.00 86.50 190 GLU A C 1
ATOM 1520 O O . GLU A 1 190 ? 12.630 7.013 2.385 1.00 86.50 190 GLU A O 1
ATOM 1525 N N . GLU A 1 191 ? 11.903 8.186 4.145 1.00 85.88 191 GLU A N 1
ATOM 1526 C CA . GLU A 1 191 ? 10.483 7.970 3.852 1.00 85.88 191 GLU A CA 1
ATOM 1527 C C . GLU A 1 191 ? 10.075 8.537 2.488 1.00 85.88 191 GLU A C 1
ATOM 1529 O O . GLU A 1 191 ? 9.381 7.870 1.716 1.00 85.88 191 GLU A O 1
ATOM 1534 N N . ARG A 1 192 ? 10.554 9.740 2.144 1.00 89.06 192 ARG A N 1
ATOM 1535 C CA . ARG A 1 192 ? 10.314 10.341 0.824 1.00 89.06 192 ARG A CA 1
ATOM 1536 C C . ARG A 1 192 ? 11.031 9.571 -0.282 1.00 89.06 192 ARG A C 1
ATOM 1538 O O . ARG A 1 192 ? 10.492 9.425 -1.374 1.00 89.06 192 ARG A O 1
ATOM 1545 N N . ALA A 1 193 ? 12.210 9.017 -0.007 1.00 87.56 193 ALA A N 1
ATOM 1546 C CA . ALA A 1 193 ? 12.907 8.144 -0.944 1.00 87.56 193 ALA A CA 1
ATOM 1547 C C . ALA A 1 193 ? 12.135 6.830 -1.191 1.00 87.56 193 ALA A C 1
ATOM 1549 O O . ALA A 1 193 ? 12.089 6.354 -2.326 1.00 87.56 193 ALA A O 1
ATOM 1550 N N . MET A 1 194 ? 11.465 6.274 -0.175 1.00 88.56 194 MET A N 1
ATOM 1551 C CA . MET A 1 194 ? 10.563 5.125 -0.340 1.00 88.56 194 MET A CA 1
ATOM 1552 C C . MET A 1 194 ? 9.286 5.483 -1.113 1.00 88.56 194 MET A C 1
ATOM 1554 O O . MET A 1 194 ? 8.854 4.700 -1.959 1.00 88.56 194 MET A O 1
ATOM 1558 N N . ALA A 1 195 ? 8.687 6.651 -0.855 1.00 91.12 195 ALA A N 1
ATOM 1559 C CA . ALA A 1 195 ? 7.550 7.155 -1.631 1.00 91.12 195 ALA A CA 1
ATOM 1560 C C . ALA A 1 195 ? 7.925 7.337 -3.106 1.00 91.12 195 ALA A C 1
ATOM 1562 O O . ALA A 1 195 ? 7.217 6.878 -4.001 1.00 91.12 195 ALA A O 1
ATOM 1563 N N . TYR A 1 196 ? 9.104 7.901 -3.359 1.00 89.00 196 TYR A N 1
ATOM 1564 C CA . TYR A 1 196 ? 9.653 8.037 -4.698 1.00 89.00 196 TYR A CA 1
ATOM 1565 C C . TYR A 1 196 ? 9.825 6.681 -5.405 1.00 89.00 196 TYR A C 1
ATOM 1567 O O . TYR A 1 196 ? 9.416 6.519 -6.557 1.00 89.00 196 TYR A O 1
ATOM 1575 N N . ASP A 1 197 ? 10.404 5.687 -4.725 1.00 89.00 197 ASP A N 1
ATOM 1576 C CA . ASP A 1 197 ? 10.560 4.335 -5.272 1.00 89.00 197 ASP A CA 1
ATOM 1577 C C . ASP A 1 197 ? 9.192 3.711 -5.623 1.00 89.00 197 ASP A C 1
ATOM 1579 O O . ASP A 1 197 ? 9.046 3.076 -6.675 1.00 89.00 197 ASP A O 1
ATOM 1583 N N . ALA A 1 198 ? 8.168 3.941 -4.793 1.00 91.06 198 ALA A N 1
ATOM 1584 C CA . ALA A 1 198 ? 6.799 3.506 -5.066 1.00 91.06 198 ALA A CA 1
ATOM 1585 C C . ALA A 1 198 ? 6.209 4.166 -6.318 1.00 91.06 198 ALA A C 1
ATOM 1587 O O . ALA A 1 198 ? 5.620 3.464 -7.142 1.00 91.06 198 ALA A O 1
ATOM 1588 N N . VAL A 1 199 ? 6.429 5.468 -6.516 1.00 90.25 199 VAL A N 1
ATOM 1589 C CA . VAL A 1 199 ? 5.992 6.184 -7.725 1.00 90.25 199 VAL A CA 1
ATOM 1590 C C . VAL A 1 199 ? 6.644 5.615 -8.984 1.00 90.25 199 VAL A C 1
ATOM 1592 O O . VAL A 1 199 ? 5.960 5.327 -9.965 1.00 90.25 199 VAL A O 1
ATOM 1595 N N . VAL A 1 200 ? 7.960 5.381 -8.968 1.00 86.56 200 VAL A N 1
ATOM 1596 C CA . VAL A 1 200 ? 8.664 4.816 -10.134 1.00 86.56 200 VAL A CA 1
ATOM 1597 C C . VAL A 1 200 ? 8.166 3.408 -10.461 1.00 86.56 200 VAL A C 1
ATOM 1599 O O . VAL A 1 200 ? 8.034 3.052 -11.636 1.00 86.56 200 VAL A O 1
ATOM 1602 N N . SER A 1 201 ? 7.868 2.608 -9.434 1.00 88.19 201 SER A N 1
ATOM 1603 C CA . SER A 1 201 ? 7.237 1.296 -9.597 1.00 88.19 201 SER A CA 1
ATOM 1604 C C . SER A 1 201 ? 5.827 1.416 -10.192 1.00 88.19 201 SER A C 1
ATOM 1606 O O . SER A 1 201 ? 5.489 0.682 -11.123 1.00 88.19 201 SER A O 1
ATOM 1608 N N . ALA A 1 202 ? 5.025 2.380 -9.726 1.00 89.50 202 ALA A N 1
ATOM 1609 C CA . ALA A 1 202 ? 3.681 2.644 -10.235 1.00 89.50 202 ALA A CA 1
ATOM 1610 C C . ALA A 1 202 ? 3.698 3.040 -11.715 1.00 89.50 202 ALA A C 1
ATOM 1612 O O . ALA A 1 202 ? 3.040 2.382 -12.519 1.00 89.50 202 ALA A O 1
ATOM 1613 N N . PHE A 1 203 ? 4.534 4.008 -12.110 1.00 85.19 203 PHE A N 1
ATOM 1614 C CA . PHE A 1 203 ? 4.749 4.336 -13.524 1.00 85.19 203 PHE A CA 1
ATOM 1615 C C . PHE A 1 203 ? 5.121 3.112 -14.341 1.00 85.19 203 PHE A C 1
ATOM 1617 O O . PHE A 1 203 ? 4.659 2.947 -15.469 1.00 85.19 203 PHE A O 1
ATOM 1624 N N . GLY A 1 204 ? 5.939 2.232 -13.768 1.00 80.88 204 GLY A N 1
ATOM 1625 C CA . GLY A 1 204 ? 6.331 1.022 -14.448 1.00 80.88 204 GLY A CA 1
ATOM 1626 C C . GLY A 1 204 ? 5.168 0.097 -14.781 1.00 80.88 204 GLY A C 1
ATOM 1627 O O . GLY A 1 204 ? 5.098 -0.404 -15.902 1.00 80.88 204 GLY A O 1
ATOM 1628 N N . LYS A 1 205 ? 4.239 -0.072 -13.837 1.00 86.06 205 LYS A N 1
ATOM 1629 C CA . LYS A 1 205 ? 3.003 -0.845 -14.021 1.00 86.06 205 LYS A CA 1
ATOM 1630 C C . LYS A 1 205 ? 2.044 -0.166 -14.996 1.00 86.06 205 LYS A C 1
ATOM 1632 O O . LYS A 1 205 ? 1.495 -0.842 -15.857 1.00 86.06 205 LYS A O 1
ATOM 1637 N N . ILE A 1 206 ? 1.887 1.156 -14.939 1.00 83.69 206 ILE A N 1
ATOM 1638 C CA . ILE A 1 206 ? 1.009 1.864 -15.883 1.00 83.69 206 ILE A CA 1
ATOM 1639 C C . ILE A 1 206 ? 1.549 1.729 -17.320 1.00 83.69 206 ILE A C 1
ATOM 1641 O O . ILE A 1 206 ? 0.800 1.356 -18.218 1.00 83.69 206 ILE A O 1
ATOM 1645 N N . ILE A 1 207 ? 2.854 1.931 -17.545 1.00 79.62 207 ILE A N 1
ATOM 1646 C CA . ILE A 1 207 ? 3.471 1.762 -18.875 1.00 79.62 207 ILE A CA 1
ATOM 1647 C C . ILE A 1 207 ? 3.280 0.333 -19.404 1.00 79.62 207 ILE A C 1
ATOM 1649 O O . ILE A 1 207 ? 3.047 0.146 -20.593 1.00 79.62 207 ILE A O 1
ATOM 1653 N N . GLU A 1 208 ? 3.386 -0.674 -18.539 1.00 79.50 208 GLU A N 1
ATOM 1654 C CA . GLU A 1 208 ? 3.282 -2.084 -18.924 1.00 79.50 208 GLU A CA 1
ATOM 1655 C C . GLU A 1 208 ? 1.839 -2.517 -19.224 1.00 79.50 208 GLU A C 1
ATOM 1657 O O . GLU A 1 208 ? 1.583 -3.125 -20.263 1.00 79.50 208 GLU A O 1
ATOM 1662 N N . TYR A 1 209 ? 0.894 -2.198 -18.337 1.00 81.38 209 TYR A N 1
ATOM 1663 C CA . TYR A 1 209 ? -0.475 -2.726 -18.381 1.00 81.38 209 TYR A CA 1
ATOM 1664 C C . TYR A 1 209 ? -1.495 -1.761 -18.994 1.00 81.38 209 TYR A C 1
ATOM 1666 O O . TYR A 1 209 ? -2.608 -2.174 -19.325 1.00 81.38 209 TYR A O 1
ATOM 1674 N N . ARG A 1 210 ? -1.143 -0.478 -19.142 1.00 79.12 210 ARG A N 1
ATOM 1675 C CA . ARG A 1 210 ? -2.022 0.602 -19.625 1.00 79.12 210 ARG A CA 1
ATOM 1676 C C . ARG A 1 210 ? -1.363 1.462 -20.707 1.00 79.12 210 ARG A C 1
ATOM 1678 O O . ARG A 1 210 ? -1.752 2.606 -20.909 1.00 79.12 210 ARG A O 1
ATOM 1685 N N . ARG A 1 211 ? -0.408 0.903 -21.465 1.00 75.12 211 ARG A N 1
ATOM 1686 C CA . ARG A 1 211 ? 0.307 1.608 -22.551 1.00 75.12 211 ARG A CA 1
ATOM 1687 C C . ARG A 1 211 ? -0.618 2.330 -23.531 1.00 75.12 211 ARG A C 1
ATOM 1689 O O . ARG A 1 211 ? -0.312 3.439 -23.939 1.00 75.12 211 ARG A O 1
ATOM 1696 N N . HIS A 1 212 ? -1.738 1.706 -23.895 1.00 75.50 212 HIS A N 1
ATOM 1697 C CA . HIS A 1 212 ? -2.707 2.265 -24.842 1.00 75.50 212 HIS A CA 1
ATOM 1698 C C . HIS A 1 212 ? -3.421 3.523 -24.322 1.00 75.50 212 HIS A C 1
ATOM 1700 O O . HIS A 1 212 ? -3.988 4.257 -25.120 1.00 75.50 212 HIS A O 1
ATOM 1706 N N . MET A 1 213 ? -3.382 3.773 -23.010 1.00 71.50 213 MET A N 1
ATOM 1707 C CA . MET A 1 213 ? -3.998 4.936 -22.369 1.00 71.50 213 MET A CA 1
ATOM 1708 C C . MET A 1 213 ? -3.006 6.090 -22.152 1.00 71.50 213 MET A C 1
ATOM 1710 O O . MET A 1 213 ? -3.412 7.163 -21.723 1.00 71.50 213 MET A O 1
ATOM 1714 N N . ILE A 1 214 ? -1.707 5.895 -22.422 1.00 70.94 214 ILE A N 1
ATOM 1715 C CA . ILE A 1 214 ? -0.669 6.911 -22.198 1.00 70.94 214 ILE A CA 1
ATOM 1716 C C . ILE A 1 214 ? -0.043 7.329 -23.533 1.00 70.94 214 ILE A C 1
ATOM 1718 O O . ILE A 1 214 ? 0.553 6.513 -24.233 1.00 70.94 214 ILE A O 1
ATOM 1722 N N . HIS A 1 215 ? -0.072 8.627 -23.839 1.00 59.66 215 HIS A N 1
ATOM 1723 C CA . HIS A 1 215 ? 0.586 9.220 -25.012 1.00 59.66 215 HIS A CA 1
ATOM 1724 C C . HIS A 1 215 ? 1.907 9.929 -24.671 1.00 59.66 215 HIS A C 1
ATOM 1726 O O . HIS A 1 215 ? 2.230 10.960 -25.255 1.00 59.66 215 HIS A O 1
ATOM 1732 N N . THR A 1 216 ? 2.698 9.400 -23.733 1.00 56.66 216 THR A N 1
ATOM 1733 C CA . THR A 1 216 ? 3.838 10.145 -23.168 1.00 56.66 216 THR A CA 1
ATOM 1734 C C . THR A 1 216 ? 5.182 9.449 -23.428 1.00 56.66 216 THR A C 1
ATOM 1736 O O . THR A 1 216 ? 5.689 8.729 -22.563 1.00 56.66 216 THR A O 1
ATOM 1739 N N . PRO A 1 217 ? 5.834 9.712 -24.584 1.00 57.53 217 PRO A N 1
ATOM 1740 C CA . PRO A 1 217 ? 7.198 9.258 -24.896 1.00 57.53 217 PRO A CA 1
ATOM 1741 C C . PRO A 1 217 ? 8.254 9.628 -23.836 1.00 57.53 217 PRO A C 1
ATOM 1743 O O . PRO A 1 217 ? 9.335 9.047 -23.800 1.00 57.53 217 PRO A O 1
ATOM 1746 N N . GLN A 1 218 ? 7.956 10.599 -22.967 1.00 58.84 218 GLN A N 1
ATOM 1747 C CA . GLN A 1 218 ? 8.873 11.154 -21.965 1.00 58.84 218 GLN A CA 1
ATOM 1748 C C . GLN A 1 218 ? 8.931 10.341 -20.657 1.00 58.84 218 GLN A C 1
ATOM 1750 O O . GLN A 1 218 ? 9.931 10.400 -19.938 1.00 58.84 218 GLN A O 1
ATOM 1755 N N . MET A 1 219 ? 7.911 9.524 -20.367 1.00 64.00 219 MET A N 1
ATOM 1756 C CA . MET A 1 219 ? 7.812 8.758 -19.111 1.00 64.00 219 MET A CA 1
ATOM 1757 C C . MET A 1 219 ? 8.875 7.669 -18.992 1.00 64.00 219 MET A C 1
ATOM 1759 O O . MET A 1 219 ? 9.367 7.350 -17.908 1.00 64.00 219 MET A O 1
ATOM 1763 N N . LEU A 1 220 ? 9.255 7.100 -20.127 1.00 65.62 220 LEU A N 1
ATOM 1764 C CA . LEU A 1 220 ? 10.161 5.971 -20.181 1.00 65.62 220 LEU A CA 1
ATOM 1765 C C . LEU A 1 220 ? 11.636 6.365 -19.965 1.00 65.62 220 LEU A C 1
ATOM 1767 O O . LEU A 1 220 ? 12.288 5.743 -19.120 1.00 65.62 220 LEU A O 1
ATOM 1771 N N . PRO A 1 221 ? 12.165 7.436 -20.596 1.00 65.19 221 PRO A N 1
ATOM 1772 C CA . PRO A 1 221 ? 13.465 8.001 -20.230 1.00 65.19 221 PRO A CA 1
ATOM 1773 C C . PRO A 1 221 ? 13.567 8.413 -18.755 1.00 65.19 221 PRO A C 1
ATOM 1775 O O . PRO A 1 221 ? 14.601 8.168 -18.122 1.00 65.19 221 PRO A O 1
ATOM 1778 N N . LEU A 1 222 ? 12.505 9.012 -18.198 1.00 66.94 222 LEU A N 1
ATOM 1779 C CA . LEU A 1 222 ? 12.440 9.398 -16.785 1.00 66.94 222 LEU A CA 1
ATOM 1780 C C . LEU A 1 222 ? 12.528 8.169 -15.877 1.00 66.94 222 LEU A C 1
ATOM 1782 O O . LEU A 1 222 ? 13.398 8.114 -15.008 1.00 66.94 222 LEU A O 1
ATOM 1786 N N . ARG A 1 223 ? 11.727 7.133 -16.150 1.00 72.62 223 ARG A N 1
ATOM 1787 C CA . ARG A 1 223 ? 11.777 5.858 -15.426 1.00 72.62 223 ARG A CA 1
ATOM 1788 C C . ARG A 1 223 ? 13.171 5.226 -15.470 1.00 72.62 223 ARG A C 1
ATOM 1790 O O . ARG A 1 223 ? 13.704 4.855 -14.428 1.00 72.62 223 ARG A O 1
ATOM 1797 N N . LEU A 1 224 ? 13.797 5.145 -16.646 1.00 69.38 224 LEU A N 1
ATOM 1798 C CA . LEU A 1 224 ? 15.147 4.585 -16.801 1.00 69.38 224 LEU A CA 1
ATOM 1799 C C . LEU A 1 224 ? 16.218 5.399 -16.060 1.00 69.38 224 LEU A C 1
ATOM 1801 O O . LEU A 1 224 ? 17.232 4.848 -15.637 1.00 69.38 224 LEU A O 1
ATOM 1805 N N . LYS A 1 225 ? 16.032 6.716 -15.891 1.00 74.81 225 LYS A N 1
ATOM 1806 C CA . LYS A 1 225 ? 16.930 7.552 -15.077 1.00 74.81 225 LYS A CA 1
ATOM 1807 C C . LYS A 1 225 ? 16.807 7.265 -13.584 1.00 74.81 225 LYS A C 1
ATOM 1809 O O . LYS A 1 225 ? 17.790 7.451 -12.872 1.00 74.81 225 LYS A O 1
ATOM 1814 N N . SER A 1 226 ? 15.651 6.797 -13.141 1.00 77.06 226 SER A N 1
ATOM 1815 C CA . SER A 1 226 ? 15.363 6.558 -11.731 1.00 77.06 226 SER A CA 1
ATOM 1816 C C . SER A 1 226 ? 15.773 5.175 -11.228 1.00 77.06 226 SER A C 1
ATOM 1818 O O . SER A 1 226 ? 15.767 4.952 -10.022 1.00 77.06 226 SER A O 1
ATOM 1820 N N . LEU A 1 227 ? 16.163 4.262 -12.122 1.00 78.75 227 LEU A N 1
ATOM 1821 C CA . LEU A 1 227 ? 16.586 2.904 -11.780 1.00 78.75 227 LEU A CA 1
ATOM 1822 C C . LEU A 1 227 ? 18.114 2.794 -11.579 1.00 78.75 227 LEU A C 1
ATOM 1824 O O . LEU A 1 227 ? 18.877 3.537 -12.202 1.00 78.75 227 LEU A O 1
ATOM 1828 N N . PRO A 1 228 ? 18.592 1.839 -10.753 1.00 73.25 228 PRO A N 1
ATOM 1829 C CA . PRO A 1 228 ? 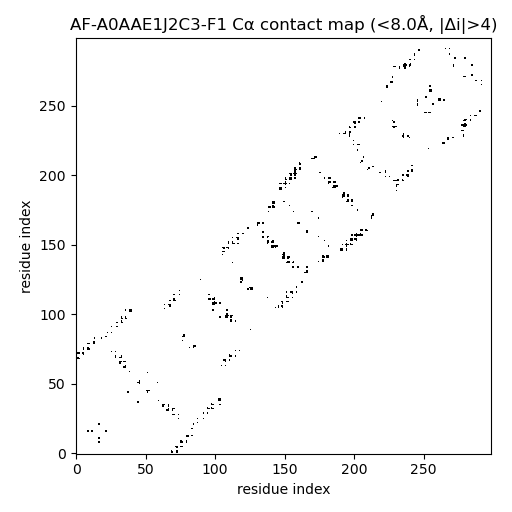17.810 0.916 -9.922 1.00 73.25 228 PRO A CA 1
ATOM 1830 C C . PRO A 1 228 ? 17.272 1.588 -8.650 1.00 73.25 228 PRO A C 1
ATOM 1832 O O . PRO A 1 228 ? 17.966 2.411 -8.046 1.00 73.25 228 PRO A O 1
ATOM 1835 N N . LEU A 1 229 ? 16.071 1.180 -8.231 1.00 80.06 229 LEU A N 1
ATOM 1836 C CA . LEU A 1 229 ? 15.504 1.539 -6.925 1.00 80.06 229 LEU A CA 1
ATOM 1837 C C . LEU A 1 229 ? 16.303 0.862 -5.809 1.00 80.06 229 LEU A C 1
ATOM 1839 O O . LEU A 1 229 ? 16.864 -0.216 -6.027 1.00 80.06 229 LEU A O 1
ATOM 1843 N N . ARG A 1 230 ? 16.390 1.496 -4.635 1.00 74.31 230 ARG A N 1
ATOM 1844 C CA . ARG A 1 230 ? 17.264 1.024 -3.542 1.00 74.31 230 ARG A CA 1
ATOM 1845 C C . ARG A 1 230 ? 16.642 1.069 -2.154 1.00 74.31 230 ARG A C 1
ATOM 1847 O O . ARG A 1 230 ? 17.180 0.418 -1.269 1.00 74.31 230 ARG A O 1
ATOM 1854 N N . ASN A 1 231 ? 15.560 1.814 -1.965 1.00 74.25 231 ASN A N 1
ATOM 1855 C CA . ASN A 1 231 ? 14.997 2.085 -0.646 1.00 74.25 231 ASN A CA 1
ATOM 1856 C C . ASN A 1 231 ? 13.813 1.149 -0.370 1.00 74.25 231 ASN A C 1
ATOM 1858 O O . ASN A 1 231 ? 13.744 0.514 0.677 1.00 74.25 231 ASN A O 1
ATOM 1862 N N . GLY A 1 232 ? 12.898 1.002 -1.332 1.00 69.75 232 GLY A N 1
ATOM 1863 C CA . GLY A 1 232 ? 11.771 0.072 -1.225 1.00 69.75 232 GLY A CA 1
ATOM 1864 C C . GLY A 1 232 ? 12.104 -1.295 -1.818 1.00 69.75 232 GLY A C 1
ATOM 1865 O O . GLY A 1 232 ? 12.086 -1.447 -3.034 1.00 69.75 232 GLY A O 1
ATOM 1866 N N . PHE A 1 233 ? 12.385 -2.321 -1.005 1.00 72.25 233 PHE A N 1
ATOM 1867 C CA . PHE A 1 233 ? 12.750 -3.647 -1.537 1.00 72.25 233 PHE A CA 1
ATOM 1868 C C . PHE A 1 233 ? 11.630 -4.315 -2.348 1.00 72.25 233 PHE A C 1
ATOM 1870 O O . PHE A 1 233 ? 11.902 -4.979 -3.350 1.00 72.25 233 PHE A O 1
ATOM 1877 N N . LYS A 1 234 ? 10.361 -4.145 -1.949 1.00 76.69 234 LYS A N 1
ATOM 1878 C CA . LYS A 1 234 ? 9.216 -4.682 -2.710 1.00 76.69 234 LYS A CA 1
ATOM 1879 C C . LYS A 1 234 ? 9.088 -3.968 -4.059 1.00 76.69 234 LYS A C 1
ATOM 1881 O O . LYS A 1 234 ? 8.910 -4.610 -5.093 1.00 76.69 234 LYS A O 1
ATOM 1886 N N . GLU A 1 235 ? 9.237 -2.650 -4.050 1.00 80.38 235 GLU A N 1
ATOM 1887 C CA . GLU A 1 235 ? 9.172 -1.773 -5.216 1.00 80.38 235 GLU A CA 1
ATOM 1888 C C . GLU A 1 235 ? 10.345 -2.026 -6.163 1.00 80.38 235 GLU A C 1
ATOM 1890 O O . GLU A 1 235 ? 10.134 -2.143 -7.365 1.00 80.38 235 GLU A O 1
ATOM 1895 N N . ALA A 1 236 ? 11.557 -2.200 -5.632 1.00 76.88 236 ALA A N 1
ATOM 1896 C CA . ALA A 1 236 ? 12.756 -2.533 -6.388 1.00 76.88 236 ALA A CA 1
ATOM 1897 C C . ALA A 1 236 ? 12.622 -3.887 -7.086 1.00 76.88 236 ALA A C 1
ATOM 1899 O O . ALA A 1 236 ? 12.875 -3.973 -8.287 1.00 76.88 236 ALA A O 1
ATOM 1900 N N . LYS A 1 237 ? 12.141 -4.921 -6.380 1.00 77.56 237 LYS A N 1
ATOM 1901 C CA . LYS A 1 237 ? 11.876 -6.238 -6.981 1.00 77.56 237 LYS A CA 1
ATOM 1902 C C . LYS A 1 237 ? 10.860 -6.144 -8.116 1.00 77.56 237 LYS A C 1
ATOM 1904 O O . LYS A 1 237 ? 11.116 -6.680 -9.192 1.00 77.56 237 LYS A O 1
ATOM 1909 N N . SER A 1 238 ? 9.754 -5.428 -7.900 1.00 75.31 238 SER A N 1
ATOM 1910 C CA . SER A 1 238 ? 8.737 -5.190 -8.931 1.00 75.31 238 SER A CA 1
ATOM 1911 C C . SER A 1 238 ? 9.327 -4.439 -10.128 1.00 75.31 238 SER A C 1
ATOM 1913 O O . SER A 1 238 ? 9.215 -4.898 -11.259 1.00 75.31 238 SER A O 1
ATOM 1915 N N . ALA A 1 239 ? 10.007 -3.315 -9.901 1.00 76.75 239 ALA A N 1
ATOM 1916 C CA . ALA A 1 239 ? 10.561 -2.483 -10.964 1.00 76.75 239 ALA A CA 1
ATOM 1917 C C . ALA A 1 239 ? 11.649 -3.208 -11.773 1.00 76.75 239 ALA A C 1
ATOM 1919 O O . ALA A 1 239 ? 11.714 -3.052 -12.991 1.00 76.75 239 ALA A O 1
ATOM 1920 N N . ASN A 1 240 ? 12.469 -4.033 -11.116 1.00 73.75 240 ASN A N 1
ATOM 1921 C CA . ASN A 1 240 ? 13.502 -4.832 -11.769 1.00 73.75 240 ASN A CA 1
ATOM 1922 C C . ASN A 1 240 ? 12.916 -6.020 -12.543 1.00 73.75 240 ASN A C 1
ATOM 1924 O O . ASN A 1 240 ? 13.413 -6.329 -13.622 1.00 73.75 240 ASN A O 1
ATOM 1928 N N . ALA A 1 241 ? 11.847 -6.657 -12.052 1.00 71.00 241 ALA A N 1
ATOM 1929 C CA . ALA A 1 241 ? 11.126 -7.677 -12.821 1.00 71.00 241 ALA A CA 1
ATOM 1930 C C . ALA A 1 241 ? 10.567 -7.094 -14.127 1.00 71.00 241 ALA A C 1
ATOM 1932 O O . ALA A 1 241 ? 10.695 -7.692 -15.190 1.00 71.00 241 ALA A O 1
ATOM 1933 N N . GLN A 1 242 ? 10.046 -5.869 -14.065 1.00 69.12 242 GLN A N 1
ATOM 1934 C CA . GLN A 1 242 ? 9.522 -5.164 -15.231 1.00 69.12 242 GLN A CA 1
ATOM 1935 C C . GLN A 1 242 ? 10.591 -4.701 -16.219 1.00 69.12 242 GLN A C 1
ATOM 1937 O O . GLN A 1 242 ? 10.275 -4.523 -17.389 1.00 69.12 242 GLN A O 1
ATOM 1942 N N . LEU A 1 243 ? 11.844 -4.515 -15.788 1.00 66.75 243 LEU A N 1
ATOM 1943 C CA . LEU A 1 243 ? 12.949 -4.344 -16.733 1.00 66.75 243 LEU A CA 1
ATOM 1944 C C . LEU A 1 243 ? 13.146 -5.609 -17.576 1.00 66.75 243 LEU A C 1
ATOM 1946 O O . LEU A 1 243 ? 13.484 -5.483 -18.742 1.00 66.75 243 LEU A O 1
ATOM 1950 N N . GLY A 1 244 ? 12.886 -6.801 -17.025 1.00 58.19 244 GLY A N 1
ATOM 1951 C CA . GLY A 1 244 ? 12.997 -8.083 -17.729 1.00 58.19 244 GLY A CA 1
ATOM 1952 C C . GLY A 1 244 ? 12.052 -8.242 -18.928 1.00 58.19 244 GLY A C 1
ATOM 1953 O O . GLY A 1 244 ? 12.411 -8.878 -19.914 1.00 58.19 244 GLY A O 1
ATOM 1954 N N . LEU A 1 245 ? 10.866 -7.632 -18.881 1.00 56.00 245 LEU A N 1
ATOM 1955 C CA . LEU A 1 245 ? 9.784 -7.880 -19.844 1.00 56.00 245 LEU A CA 1
ATOM 1956 C C . LEU A 1 245 ? 9.984 -7.227 -21.233 1.00 56.00 245 LEU A C 1
ATOM 1958 O O . LEU A 1 245 ? 9.750 -7.903 -22.238 1.00 56.00 245 LEU A O 1
ATOM 1962 N N . PRO A 1 246 ? 10.460 -5.970 -21.356 1.00 54.59 246 PRO A N 1
ATOM 1963 C CA . PRO A 1 246 ? 10.848 -5.388 -22.645 1.00 54.59 246 PRO A CA 1
ATOM 1964 C C . PRO A 1 246 ? 11.961 -6.165 -23.361 1.00 54.59 246 PRO A C 1
ATOM 1966 O O . PRO A 1 246 ? 12.041 -6.131 -24.588 1.00 54.59 246 PRO A O 1
ATOM 1969 N N . PHE A 1 247 ? 12.805 -6.877 -22.607 1.00 53.00 247 PHE A N 1
ATOM 1970 C CA . PHE A 1 247 ? 13.909 -7.670 -23.147 1.00 53.00 247 PHE A CA 1
ATOM 1971 C C . PHE A 1 247 ? 13.455 -8.994 -23.770 1.00 53.00 247 PHE A C 1
ATOM 1973 O O . PHE A 1 247 ? 14.071 -9.447 -24.733 1.00 53.00 247 PHE A O 1
ATOM 1980 N N . GLU A 1 248 ? 12.374 -9.594 -23.265 1.00 49.91 248 GLU A N 1
ATOM 1981 C CA . GLU A 1 248 ? 11.750 -10.781 -23.867 1.00 49.91 248 GLU A CA 1
ATOM 1982 C C . GLU A 1 248 ? 10.879 -10.428 -25.078 1.00 49.91 248 GLU A C 1
ATOM 1984 O O . GLU A 1 248 ? 10.839 -11.178 -26.052 1.00 49.91 248 GLU A O 1
ATOM 1989 N N . ARG A 1 249 ? 10.206 -9.269 -25.042 1.00 55.00 249 ARG A N 1
ATOM 1990 C CA . ARG A 1 249 ? 9.282 -8.819 -26.099 1.00 55.00 249 ARG A CA 1
ATOM 1991 C C . ARG A 1 249 ? 9.954 -8.057 -27.249 1.00 55.00 249 ARG A C 1
ATOM 1993 O O . ARG A 1 249 ? 9.256 -7.657 -28.173 1.00 55.00 249 ARG A O 1
ATOM 2000 N N . TYR A 1 250 ? 11.281 -7.868 -27.211 1.00 51.47 250 TYR A N 1
ATOM 2001 C CA . TYR A 1 250 ? 12.060 -7.130 -28.224 1.00 51.47 250 TYR A CA 1
ATOM 2002 C C . TYR A 1 250 ? 11.473 -5.751 -28.569 1.00 51.47 250 TYR A C 1
ATOM 2004 O O . TYR A 1 250 ? 11.495 -5.303 -29.716 1.00 51.47 250 TYR A O 1
ATOM 2012 N N . ASP A 1 251 ? 10.951 -5.058 -27.562 1.00 59.75 251 ASP A N 1
ATOM 2013 C CA . ASP A 1 251 ? 10.279 -3.773 -27.732 1.00 59.75 251 ASP A CA 1
ATOM 2014 C C . ASP A 1 251 ? 11.347 -2.662 -27.780 1.00 59.75 251 ASP A C 1
ATOM 2016 O O . ASP A 1 251 ? 11.571 -1.921 -26.822 1.00 59.75 251 ASP A O 1
ATOM 2020 N N . TRP A 1 252 ? 12.107 -2.607 -28.881 1.00 53.19 252 TRP A N 1
ATOM 2021 C CA . TRP A 1 252 ? 13.247 -1.693 -29.065 1.00 53.19 252 TRP A CA 1
ATOM 2022 C C . TRP A 1 252 ? 12.857 -0.216 -28.965 1.00 53.19 252 TRP A C 1
ATOM 2024 O O . TRP A 1 252 ? 13.676 0.615 -28.568 1.00 53.19 252 TRP A O 1
ATOM 2034 N N . ASP A 1 253 ? 11.593 0.106 -29.240 1.00 54.12 253 ASP A N 1
ATOM 2035 C CA . ASP A 1 253 ? 11.048 1.443 -29.029 1.00 54.12 253 ASP A CA 1
ATOM 2036 C C . ASP A 1 253 ? 11.027 1.822 -27.533 1.00 54.12 253 ASP A C 1
ATOM 2038 O O . ASP A 1 253 ? 11.162 3.002 -27.206 1.00 54.12 253 ASP A O 1
ATOM 2042 N N . LEU A 1 254 ? 10.960 0.844 -26.610 1.00 53.09 254 LEU A N 1
ATOM 2043 C CA . LEU A 1 254 ? 11.033 1.091 -25.165 1.00 53.09 254 LEU A CA 1
ATOM 2044 C C . LEU A 1 254 ? 12.467 1.319 -24.647 1.00 53.09 254 LEU A C 1
ATOM 2046 O O . LEU A 1 254 ? 12.690 1.996 -23.642 1.00 53.09 254 LEU A O 1
ATOM 2050 N N . LEU A 1 255 ? 13.468 0.766 -25.327 1.00 54.50 255 LEU A N 1
ATOM 2051 C CA . LEU A 1 255 ? 14.871 1.030 -25.002 1.00 54.50 255 LEU A CA 1
ATOM 2052 C C . LEU A 1 255 ? 15.379 2.302 -25.678 1.00 54.50 255 LEU A C 1
ATOM 2054 O O . LEU A 1 255 ? 16.480 2.738 -25.368 1.00 54.50 255 LEU A O 1
ATOM 2058 N N . GLY A 1 256 ? 14.564 2.936 -26.525 1.00 52.41 256 GLY A N 1
ATOM 2059 C CA . GLY A 1 256 ? 14.940 4.077 -27.345 1.00 52.41 256 GLY A CA 1
ATOM 2060 C C . GLY A 1 256 ? 15.863 3.651 -28.485 1.00 52.41 256 GLY A C 1
ATOM 2061 O O . GLY A 1 256 ? 16.814 2.902 -28.287 1.00 52.41 256 GLY A O 1
ATOM 2062 N N . ARG A 1 257 ? 15.637 4.189 -29.686 1.00 50.31 257 ARG A N 1
ATOM 2063 C CA . ARG A 1 257 ? 16.434 3.901 -30.897 1.00 50.31 257 ARG A CA 1
ATOM 2064 C C . ARG A 1 257 ? 17.912 4.353 -30.829 1.00 50.31 257 ARG A C 1
ATOM 2066 O O . ARG A 1 257 ? 18.581 4.358 -31.850 1.00 50.31 257 ARG A O 1
ATOM 2073 N N . ASN A 1 258 ? 18.418 4.746 -29.655 1.00 55.25 258 ASN A N 1
ATOM 2074 C CA . ASN A 1 258 ? 19.765 5.279 -29.444 1.00 55.25 258 ASN A CA 1
ATOM 2075 C C . ASN A 1 258 ? 20.581 4.406 -28.474 1.00 55.25 258 ASN A C 1
ATOM 2077 O O . ASN A 1 258 ? 20.171 4.181 -27.332 1.00 55.25 258 ASN A O 1
ATOM 2081 N N . ASP A 1 259 ? 21.813 4.065 -28.866 1.00 59.19 259 ASP A N 1
ATOM 2082 C CA . ASP A 1 259 ? 22.792 3.249 -28.115 1.00 59.19 259 ASP A CA 1
ATOM 2083 C C . ASP A 1 259 ? 23.061 3.716 -26.671 1.00 59.19 259 ASP A C 1
ATOM 2085 O O . A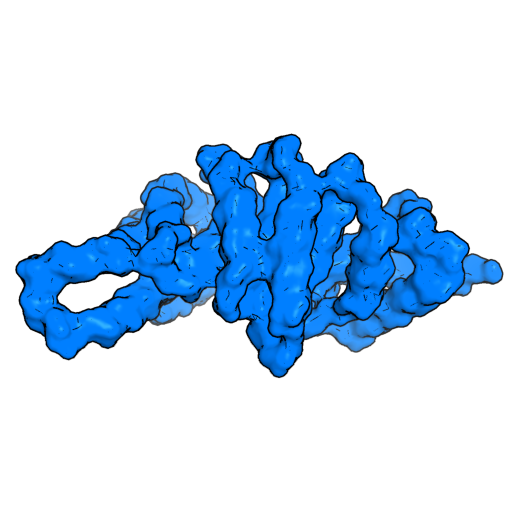SP A 1 259 ? 23.469 2.942 -25.796 1.00 59.19 259 ASP A O 1
ATOM 2089 N N . LYS A 1 260 ? 22.796 4.995 -26.378 1.00 64.38 260 LYS A N 1
ATOM 2090 C CA . LYS A 1 260 ? 22.951 5.598 -25.043 1.00 64.38 260 LYS A CA 1
ATOM 2091 C C . LYS A 1 260 ? 21.990 5.004 -24.009 1.00 64.38 260 LYS A C 1
ATOM 2093 O O . LYS A 1 260 ? 22.375 4.820 -22.851 1.00 64.38 260 LYS A O 1
ATOM 2098 N N . SER A 1 261 ? 20.758 4.699 -24.403 1.00 65.31 261 SER A N 1
ATOM 2099 C CA . SER A 1 261 ? 19.750 4.131 -23.502 1.00 65.31 261 SER A CA 1
ATOM 2100 C C . SER A 1 261 ? 20.000 2.644 -23.249 1.00 65.31 261 SER A C 1
ATOM 2102 O O . SER A 1 261 ? 19.909 2.201 -22.102 1.00 65.31 261 SER A O 1
ATOM 2104 N N . LEU A 1 262 ? 20.450 1.908 -24.273 1.00 70.00 262 LEU A N 1
ATOM 2105 C CA . LEU A 1 262 ? 20.921 0.529 -24.139 1.00 70.00 262 LEU A CA 1
ATOM 2106 C C . LEU A 1 262 ? 22.119 0.438 -23.182 1.00 70.00 262 LEU A C 1
ATOM 2108 O O . LEU A 1 262 ? 22.097 -0.330 -22.221 1.00 70.00 262 LEU A O 1
ATOM 2112 N N . SER A 1 263 ? 23.126 1.295 -23.370 1.00 72.69 263 SER A N 1
ATOM 2113 C CA . SER A 1 263 ? 24.300 1.372 -22.487 1.00 72.69 263 SER A CA 1
ATOM 2114 C C . SER A 1 263 ? 23.920 1.629 -21.025 1.00 72.69 263 SER A C 1
ATOM 2116 O O . SER A 1 263 ? 24.533 1.096 -20.096 1.00 72.69 263 SER A O 1
ATOM 2118 N N . LYS A 1 264 ? 22.889 2.448 -20.794 1.00 74.50 264 LYS A N 1
ATOM 2119 C CA . LYS A 1 264 ? 22.371 2.732 -19.453 1.00 74.50 264 LYS A CA 1
ATOM 2120 C C . LYS A 1 264 ? 21.624 1.535 -18.863 1.00 74.50 264 LYS A C 1
ATOM 2122 O O . LYS A 1 264 ? 21.852 1.217 -17.697 1.00 74.50 264 LYS A O 1
ATOM 2127 N N . ALA A 1 265 ? 20.799 0.852 -19.656 1.00 72.69 265 ALA A N 1
ATOM 2128 C CA . ALA A 1 265 ? 20.116 -0.3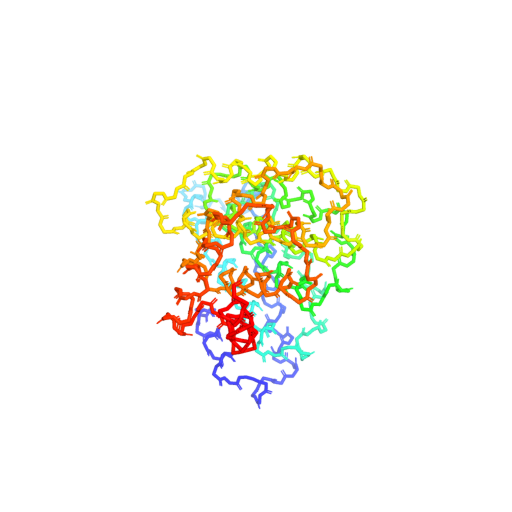73 -19.247 1.00 72.69 265 ALA A CA 1
ATOM 2129 C C . ALA A 1 265 ? 21.120 -1.464 -18.830 1.00 72.69 265 ALA A C 1
ATOM 2131 O O . ALA A 1 265 ? 20.999 -2.017 -17.739 1.00 72.69 265 ALA A O 1
ATOM 2132 N N . ILE A 1 266 ? 22.185 -1.675 -19.614 1.00 76.75 266 ILE A N 1
ATOM 2133 C CA . ILE A 1 266 ? 23.274 -2.609 -19.278 1.00 76.75 266 ILE A CA 1
ATOM 2134 C C . ILE A 1 266 ? 23.917 -2.246 -17.930 1.00 76.75 266 ILE A C 1
ATOM 2136 O O . ILE A 1 266 ? 24.096 -3.116 -17.075 1.00 76.75 266 ILE A O 1
ATOM 2140 N N . LYS A 1 267 ? 24.229 -0.961 -17.694 1.00 81.12 267 LYS A N 1
ATOM 2141 C CA . LYS A 1 267 ? 24.788 -0.495 -16.409 1.00 81.12 267 LYS A CA 1
ATOM 2142 C C . LYS A 1 267 ? 23.850 -0.774 -15.231 1.00 81.12 267 LYS A C 1
ATOM 2144 O O . LYS A 1 267 ? 24.317 -1.199 -14.175 1.00 81.12 267 LYS A O 1
ATOM 2149 N N . ILE A 1 268 ? 22.546 -0.554 -15.402 1.00 78.62 268 ILE A N 1
ATOM 2150 C CA . ILE A 1 268 ? 21.533 -0.830 -14.373 1.00 78.62 268 ILE A CA 1
ATOM 2151 C C . ILE A 1 268 ? 21.478 -2.333 -14.071 1.00 78.62 268 ILE A C 1
ATOM 2153 O O . ILE A 1 268 ? 21.580 -2.716 -12.907 1.00 78.62 268 ILE A O 1
ATOM 2157 N N . CYS A 1 269 ? 21.414 -3.183 -15.098 1.00 75.69 269 CYS A N 1
ATOM 2158 C CA . CYS A 1 269 ? 21.421 -4.640 -14.962 1.00 75.69 269 CYS A CA 1
ATOM 2159 C C . CYS A 1 269 ? 22.669 -5.155 -14.231 1.00 75.69 269 CYS A C 1
ATOM 2161 O O . CYS A 1 269 ? 22.548 -5.916 -13.271 1.00 75.69 269 CYS A O 1
ATOM 2163 N N . LYS A 1 270 ? 23.866 -4.688 -14.614 1.00 80.75 270 LYS A N 1
ATOM 2164 C CA . LYS A 1 270 ? 25.125 -5.043 -13.931 1.00 80.75 270 LYS A CA 1
ATOM 2165 C C . LYS A 1 270 ? 25.106 -4.628 -12.458 1.00 80.75 270 LYS A C 1
ATOM 2167 O O . LYS A 1 270 ? 25.537 -5.390 -11.595 1.00 80.75 270 LYS A O 1
ATOM 2172 N N . LYS A 1 271 ? 24.539 -3.458 -12.151 1.00 80.94 271 LYS A N 1
ATOM 2173 C CA . LYS A 1 271 ? 24.386 -2.988 -10.771 1.00 80.94 271 LYS A CA 1
ATOM 2174 C C . LYS A 1 271 ? 23.428 -3.858 -9.955 1.00 80.94 271 LYS A C 1
ATOM 2176 O O . LYS A 1 271 ? 23.770 -4.215 -8.833 1.00 80.94 271 LYS A O 1
ATOM 2181 N N . ILE A 1 272 ? 22.284 -4.251 -10.516 1.00 76.56 272 ILE A N 1
ATOM 2182 C CA . ILE A 1 272 ? 21.341 -5.175 -9.861 1.00 76.56 272 ILE A CA 1
ATOM 2183 C C . ILE A 1 272 ? 22.032 -6.509 -9.541 1.00 76.56 272 ILE A C 1
ATOM 2185 O O . ILE A 1 272 ? 21.923 -6.996 -8.421 1.00 76.56 272 ILE A O 1
ATOM 2189 N N . LEU A 1 273 ? 22.807 -7.059 -10.483 1.00 76.62 273 LEU A N 1
ATOM 2190 C CA . LEU A 1 273 ? 23.542 -8.315 -10.282 1.00 76.62 273 LEU A CA 1
ATOM 2191 C C . LEU A 1 273 ? 24.640 -8.229 -9.211 1.00 76.62 273 LEU A C 1
ATOM 2193 O O . LEU A 1 273 ? 24.954 -9.245 -8.592 1.00 76.62 273 LEU A O 1
ATOM 2197 N N . SER A 1 274 ? 25.226 -7.046 -8.997 1.00 78.69 274 SER A N 1
ATOM 2198 C CA . SER A 1 274 ? 26.241 -6.835 -7.954 1.00 78.69 274 SER A CA 1
ATOM 2199 C C . SER A 1 274 ? 25.663 -6.788 -6.533 1.00 78.69 274 SER A C 1
ATOM 2201 O O . SER A 1 274 ? 26.352 -7.157 -5.590 1.00 78.69 274 SER A O 1
ATOM 2203 N N . ILE A 1 275 ? 24.396 -6.391 -6.371 1.00 72.56 275 ILE A N 1
ATOM 2204 C CA . ILE A 1 275 ? 23.727 -6.196 -5.070 1.00 72.56 275 ILE A CA 1
ATOM 2205 C C . ILE A 1 275 ? 22.750 -7.365 -4.841 1.00 72.56 275 ILE A C 1
ATOM 2207 O O . ILE A 1 275 ? 21.566 -7.153 -4.613 1.00 72.56 275 ILE A O 1
ATOM 2211 N N . ARG A 1 276 ? 23.233 -8.608 -5.008 1.00 59.34 276 ARG A N 1
ATOM 2212 C CA . ARG A 1 276 ? 22.417 -9.835 -5.170 1.00 59.34 276 ARG A CA 1
ATOM 2213 C C . ARG A 1 276 ? 21.240 -9.975 -4.202 1.00 59.34 276 ARG A C 1
ATOM 2215 O O . ARG A 1 276 ? 20.187 -10.448 -4.622 1.00 59.34 276 ARG A O 1
ATOM 2222 N N . ASP A 1 277 ? 21.390 -9.526 -2.964 1.00 60.97 277 ASP A N 1
ATOM 2223 C CA . ASP A 1 277 ? 20.366 -9.685 -1.945 1.00 60.97 277 ASP A CA 1
ATOM 2224 C C . ASP A 1 277 ? 19.507 -8.417 -1.848 1.00 60.97 277 ASP A C 1
ATOM 2226 O O . ASP A 1 277 ? 19.988 -7.324 -1.554 1.00 60.97 277 ASP A O 1
ATOM 2230 N N . ASN A 1 278 ? 18.204 -8.590 -2.084 1.00 65.69 278 ASN A N 1
ATOM 2231 C CA . ASN A 1 278 ? 17.096 -7.650 -1.841 1.00 65.69 278 ASN A CA 1
ATOM 2232 C C . ASN A 1 278 ? 16.575 -6.812 -3.019 1.00 65.69 278 ASN A C 1
ATOM 2234 O O . ASN A 1 278 ? 15.427 -6.371 -2.942 1.00 65.69 278 ASN A O 1
ATOM 2238 N N . LEU A 1 279 ? 17.317 -6.639 -4.119 1.00 70.25 279 LEU A N 1
ATOM 2239 C CA . LEU A 1 279 ? 16.844 -5.810 -5.244 1.00 70.25 279 LEU A CA 1
ATOM 2240 C C . LEU A 1 279 ? 16.056 -6.573 -6.318 1.00 70.25 279 LEU A C 1
ATOM 2242 O O . LEU A 1 279 ? 15.245 -5.968 -7.013 1.00 70.25 279 LEU A O 1
ATOM 2246 N N . ALA A 1 280 ? 16.253 -7.879 -6.478 1.00 70.12 280 ALA A N 1
ATOM 2247 C CA . ALA A 1 280 ? 15.567 -8.682 -7.493 1.00 70.12 280 ALA A CA 1
ATOM 2248 C C . ALA A 1 280 ? 15.237 -10.083 -6.958 1.00 70.12 280 ALA A C 1
ATOM 2250 O O . ALA A 1 280 ? 15.791 -10.512 -5.949 1.00 70.12 280 ALA A O 1
ATOM 2251 N N . THR A 1 281 ? 14.292 -10.776 -7.595 1.00 75.19 281 THR A N 1
ATOM 2252 C CA . THR A 1 281 ? 14.043 -12.206 -7.348 1.00 75.19 281 THR A CA 1
ATOM 2253 C C . THR A 1 281 ? 15.017 -13.053 -8.167 1.00 75.19 281 THR A C 1
ATOM 2255 O O . THR A 1 281 ? 15.541 -12.585 -9.181 1.00 75.19 281 THR A O 1
ATOM 2258 N N . ASP A 1 282 ? 15.224 -14.313 -7.780 1.00 77.44 282 ASP A N 1
ATOM 2259 C CA . ASP A 1 282 ? 16.114 -15.230 -8.511 1.00 77.44 282 ASP A CA 1
ATOM 2260 C C . ASP A 1 282 ? 15.694 -15.414 -9.973 1.00 77.44 282 ASP A C 1
ATOM 2262 O O . ASP A 1 282 ? 16.540 -15.429 -10.869 1.00 77.44 282 ASP A O 1
ATOM 2266 N N . ALA A 1 283 ? 14.383 -15.462 -10.227 1.00 76.56 2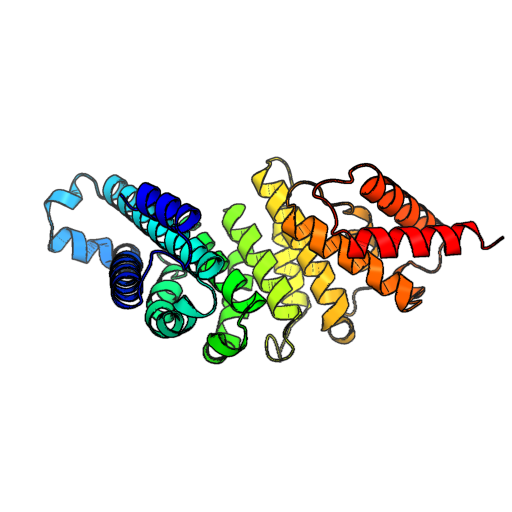83 ALA A N 1
ATOM 2267 C CA . ALA A 1 283 ? 13.828 -15.504 -11.576 1.00 76.56 283 ALA A CA 1
ATOM 2268 C C . ALA A 1 283 ? 14.261 -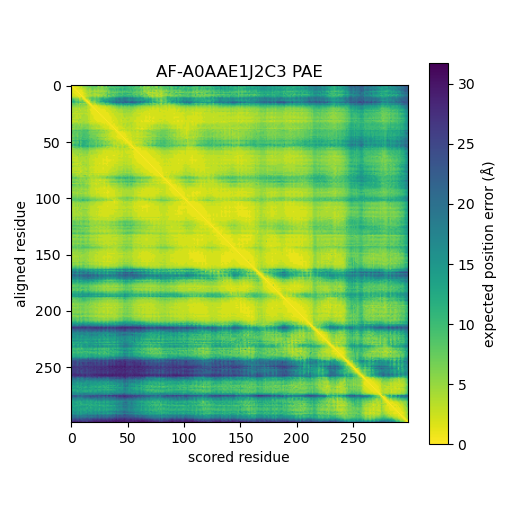14.278 -12.400 1.00 76.56 283 ALA A C 1
ATOM 2270 O O . ALA A 1 283 ? 14.814 -14.424 -13.490 1.00 76.56 283 ALA A O 1
ATOM 2271 N N . THR A 1 284 ? 14.101 -13.069 -11.851 1.00 74.38 284 THR A N 1
ATOM 2272 C CA . THR A 1 284 ? 14.525 -11.822 -12.505 1.00 74.38 284 THR A CA 1
ATOM 2273 C C . THR A 1 284 ? 16.037 -11.786 -12.735 1.00 74.38 284 THR A C 1
ATOM 2275 O O . THR A 1 284 ? 16.493 -11.350 -13.791 1.00 74.38 284 THR A O 1
ATOM 2278 N N . ILE A 1 285 ? 16.835 -12.275 -11.781 1.00 78.44 285 ILE A N 1
ATOM 2279 C CA . ILE A 1 285 ? 18.294 -12.382 -11.926 1.00 78.44 285 ILE A CA 1
ATOM 2280 C C . ILE A 1 285 ? 18.655 -13.313 -13.091 1.00 78.44 285 ILE A C 1
ATOM 2282 O O . ILE A 1 285 ? 19.544 -12.984 -13.881 1.00 78.44 285 ILE A O 1
ATOM 2286 N N . GLY A 1 286 ? 17.967 -14.451 -13.217 1.00 78.25 286 GLY A N 1
ATOM 2287 C CA . GLY A 1 286 ? 18.133 -15.384 -14.332 1.00 78.25 286 GLY A CA 1
ATOM 2288 C C . GLY A 1 286 ? 17.855 -14.728 -15.686 1.00 78.25 286 GLY A C 1
ATOM 2289 O O . GLY A 1 286 ? 18.687 -14.813 -16.593 1.00 78.25 286 GLY A O 1
ATOM 2290 N N . LEU A 1 287 ? 16.741 -13.997 -15.791 1.00 76.19 287 LEU A N 1
ATOM 2291 C CA . LEU A 1 287 ? 16.365 -13.261 -17.002 1.00 76.19 287 LEU A CA 1
ATOM 2292 C C . LEU A 1 287 ? 17.402 -12.198 -17.383 1.00 76.19 287 LEU A C 1
ATOM 2294 O O . LEU A 1 287 ? 17.850 -12.152 -18.528 1.00 76.19 287 LEU A O 1
ATOM 2298 N N . ILE A 1 288 ? 17.851 -11.390 -16.416 1.00 77.12 288 ILE A N 1
ATOM 2299 C CA . ILE A 1 288 ? 18.862 -10.349 -16.653 1.00 77.12 288 ILE A CA 1
ATOM 2300 C C . ILE A 1 288 ? 20.172 -10.959 -17.171 1.00 77.12 288 ILE A C 1
ATOM 2302 O O . ILE A 1 288 ? 20.767 -10.423 -18.106 1.00 77.12 288 ILE A O 1
ATOM 2306 N N . LYS A 1 289 ? 20.624 -12.082 -16.595 1.00 80.12 289 LYS A N 1
ATOM 2307 C CA . LYS A 1 289 ? 21.842 -12.774 -17.049 1.00 80.12 289 LYS A CA 1
ATOM 2308 C C . LYS A 1 289 ? 21.709 -13.290 -18.482 1.00 80.12 289 LYS A C 1
ATOM 2310 O O . LYS A 1 289 ? 22.629 -13.099 -19.271 1.00 80.12 289 LYS A O 1
ATOM 2315 N N . SER A 1 290 ? 20.574 -13.910 -18.813 1.00 80.19 290 SER A N 1
ATOM 2316 C CA . SER A 1 290 ? 20.296 -14.409 -20.167 1.00 80.19 290 SER A CA 1
ATOM 2317 C C . SER A 1 290 ? 20.260 -13.282 -21.202 1.00 80.19 290 SER A C 1
ATOM 2319 O O . SER A 1 290 ? 20.728 -13.443 -22.326 1.00 80.19 290 SER A O 1
ATOM 2321 N N . TRP A 1 291 ? 19.725 -12.120 -20.830 1.00 76.38 291 TRP A N 1
ATOM 2322 C CA . TRP A 1 291 ? 19.699 -10.966 -21.717 1.00 76.38 291 TRP A CA 1
ATOM 2323 C C . TRP A 1 291 ? 21.086 -10.344 -21.915 1.00 76.38 291 TRP A C 1
ATOM 2325 O O . TRP A 1 291 ? 21.476 -10.091 -23.054 1.00 76.38 291 TRP A O 1
ATOM 2335 N N . LEU A 1 292 ? 21.851 -10.140 -20.835 1.00 77.88 292 LEU A N 1
ATOM 2336 C CA . LEU A 1 292 ? 23.199 -9.570 -20.923 1.00 77.88 292 LEU A CA 1
ATOM 2337 C C . LEU A 1 292 ? 24.108 -10.403 -21.832 1.00 77.88 292 LEU A C 1
ATOM 2339 O O . LEU A 1 292 ? 24.792 -9.826 -22.671 1.00 77.88 292 LEU A O 1
ATOM 2343 N N . SER A 1 293 ? 24.053 -11.737 -21.743 1.00 78.94 293 SER A N 1
ATOM 2344 C CA . SER A 1 293 ? 24.850 -12.599 -22.623 1.00 78.94 293 SER A CA 1
ATOM 2345 C C . SER A 1 293 ? 24.449 -12.484 -24.097 1.00 78.94 293 SER A C 1
ATOM 2347 O O . SER A 1 293 ? 25.317 -12.516 -24.963 1.00 78.94 293 SER A O 1
ATOM 2349 N N . LYS A 1 294 ? 23.158 -12.295 -24.408 1.00 72.69 294 LYS A N 1
ATOM 2350 C CA . LYS A 1 294 ? 22.674 -12.085 -25.787 1.00 72.69 294 LYS A CA 1
ATOM 2351 C C . LYS A 1 294 ? 23.073 -10.727 -26.364 1.00 72.69 294 LYS A C 1
ATOM 2353 O O . LYS A 1 294 ? 23.286 -10.625 -27.568 1.00 72.69 294 LYS A O 1
ATOM 2358 N N . VAL A 1 295 ? 23.127 -9.687 -25.534 1.00 70.94 295 VAL A N 1
ATOM 2359 C CA . VAL A 1 295 ? 23.507 -8.333 -25.969 1.00 70.94 295 VAL A CA 1
ATOM 2360 C C . VAL A 1 295 ? 25.018 -8.199 -26.114 1.00 70.94 295 VAL A C 1
ATOM 2362 O O . VAL A 1 295 ? 25.465 -7.594 -27.077 1.00 70.94 295 VAL A O 1
ATOM 2365 N N . GLU A 1 296 ? 25.800 -8.803 -25.217 1.00 68.25 296 GLU A N 1
ATOM 2366 C CA . GLU A 1 296 ? 27.268 -8.833 -25.309 1.00 68.25 296 GLU A CA 1
ATOM 2367 C C . GLU A 1 296 ? 27.774 -9.757 -26.437 1.00 68.25 296 GLU A C 1
ATOM 2369 O O . GLU A 1 296 ? 28.918 -9.627 -26.859 1.00 68.25 296 GLU A O 1
ATOM 2374 N N . ALA A 1 297 ? 26.928 -10.659 -26.954 1.00 59.34 297 ALA A N 1
ATOM 2375 C CA . ALA A 1 297 ? 27.232 -11.531 -28.093 1.00 59.34 297 ALA A CA 1
ATOM 2376 C C . ALA A 1 297 ? 26.858 -10.944 -29.469 1.00 59.34 297 ALA A C 1
ATOM 2378 O O . ALA A 1 297 ? 27.162 -11.565 -30.489 1.00 59.34 297 ALA A O 1
ATOM 2379 N N . LYS A 1 298 ? 26.178 -9.788 -29.528 1.00 53.78 298 LYS A N 1
ATOM 2380 C CA . LYS A 1 298 ? 25.961 -9.081 -30.798 1.00 53.78 298 LYS A CA 1
ATOM 2381 C C . LYS A 1 298 ? 27.214 -8.247 -31.118 1.00 53.78 298 LYS A C 1
ATOM 2383 O O . LYS A 1 298 ? 27.588 -7.446 -30.263 1.00 53.78 298 LYS A O 1
ATOM 2388 N N . PRO A 1 299 ? 27.860 -8.459 -32.282 1.00 40.84 299 PRO A N 1
ATOM 2389 C CA . PRO A 1 299 ? 29.040 -7.702 -32.697 1.00 40.84 299 PRO A CA 1
ATOM 2390 C C . PRO A 1 299 ? 28.728 -6.223 -32.944 1.00 40.84 299 PRO A C 1
ATOM 2392 O O . PRO A 1 299 ? 27.573 -5.915 -33.327 1.00 40.84 299 PRO A O 1
#

pLDDT: mean 82.04, std 11.73, range [40.84, 96.69]

Foldseek 3Di:
DLVVVLVVCLVCFPPPDDLVNLVVLLVVLLV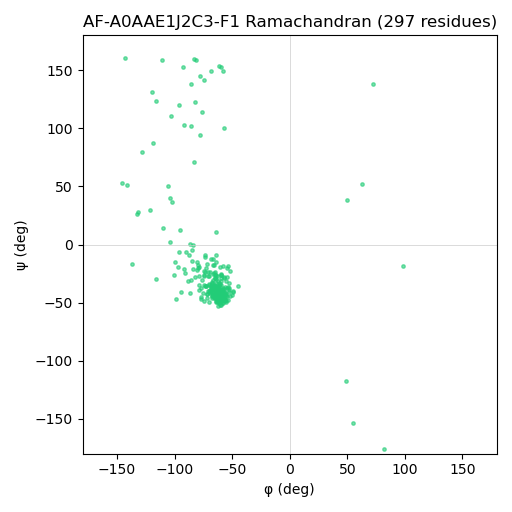LLQCLVCLVVVVVVCVVPVVCVVPVPVVLVVSLVSNLSSLSSVVSCCVRHPPSNVVSVLVNLVSLVSQCDPSHDLSSNLSSLVVVLVCLVPPVVSCLVCLVPQLVSLLVQLQDPDLSSLLSSLSSLLSLLQDCSHPPVDQVVSSVVSLVSLVVNDDPDLSSLSSVLSSLLSLLSCCVRVVVNDPDLPSLVVSLVCPQRDRHLVSLQSSLLSLLVCLVVVVVVSQPPDVVSVVSSLVRLVVCLVVVPRRHDPVSVVSSVVSNVVVVPPD

InterPro domains:
  IPR011989 Armadillo-like helical [G3DSA:1.25.10.10] (1-298)
  IPR016024 Armadillo-type fold [SSF48371] (2-253)
  IPR040122 Importin beta family [PTHR10527] (4-243)